Protein AF-A0A848ZB32-F1 (afdb_monomer_lite)

Structure (mmCIF, N/CA/C/O backbone):
data_AF-A0A848ZB32-F1
#
_entry.id   AF-A0A848ZB32-F1
#
loop_
_atom_site.group_PDB
_atom_site.id
_atom_site.type_symbol
_atom_site.label_atom_id
_atom_site.label_alt_id
_atom_site.label_comp_id
_atom_site.label_asym_id
_atom_site.label_entity_id
_atom_site.label_seq_id
_atom_site.pdbx_PDB_ins_code
_atom_site.Cartn_x
_atom_site.Cartn_y
_atom_site.Cartn_z
_atom_site.occupancy
_atom_site.B_iso_or_equiv
_atom_site.auth_seq_id
_atom_site.auth_comp_id
_atom_site.auth_asym_id
_atom_site.auth_atom_id
_atom_site.pdbx_PDB_model_num
ATOM 1 N N . MET A 1 1 ? 65.206 24.362 37.076 1.00 44.25 1 MET A N 1
ATOM 2 C CA . MET A 1 1 ? 64.004 23.631 37.533 1.00 44.25 1 MET A CA 1
ATOM 3 C C . MET A 1 1 ? 63.587 22.660 36.440 1.00 44.25 1 MET A C 1
ATOM 5 O O . MET A 1 1 ? 63.176 23.103 35.377 1.00 44.25 1 MET A O 1
ATOM 9 N N . ALA A 1 2 ? 63.815 21.363 36.647 1.00 41.22 2 ALA A N 1
ATOM 10 C CA . ALA A 1 2 ? 63.747 20.343 35.603 1.00 41.22 2 ALA A CA 1
ATOM 11 C C . ALA A 1 2 ? 62.460 19.497 35.667 1.00 41.22 2 ALA A C 1
ATOM 13 O O . ALA A 1 2 ? 62.059 19.048 36.735 1.00 41.22 2 ALA A O 1
ATOM 14 N N . ALA A 1 3 ? 61.897 19.275 34.474 1.00 47.19 3 ALA A N 1
ATOM 15 C CA . ALA A 1 3 ? 61.137 18.123 33.981 1.00 47.19 3 ALA A CA 1
ATOM 16 C C . ALA A 1 3 ? 59.968 17.545 34.809 1.00 47.19 3 ALA A C 1
ATOM 18 O O . ALA A 1 3 ? 60.163 16.845 35.799 1.00 47.19 3 ALA A O 1
ATOM 19 N N . LYS A 1 4 ? 58.750 17.616 34.247 1.00 47.81 4 LYS A N 1
ATOM 20 C CA . LYS A 1 4 ? 57.735 16.564 34.432 1.00 47.81 4 LYS A CA 1
ATOM 21 C C . LYS A 1 4 ? 57.212 16.070 33.082 1.00 47.81 4 LYS A C 1
ATOM 23 O O . LYS A 1 4 ? 56.594 16.797 32.315 1.00 47.81 4 LYS A O 1
ATOM 28 N N . ARG A 1 5 ? 57.550 14.805 32.822 1.00 45.88 5 ARG A N 1
ATOM 29 C CA . ARG A 1 5 ? 57.205 13.956 31.677 1.00 45.88 5 ARG A CA 1
ATOM 30 C C . ARG A 1 5 ? 55.714 13.594 31.668 1.00 45.88 5 ARG A C 1
ATOM 32 O O . ARG A 1 5 ? 55.158 13.221 32.698 1.00 45.88 5 ARG A O 1
ATOM 39 N N . ASN A 1 6 ? 55.130 13.612 30.471 1.00 44.41 6 ASN A N 1
ATOM 40 C CA . ASN A 1 6 ? 53.809 13.077 30.139 1.00 44.41 6 ASN A CA 1
ATOM 41 C C . ASN A 1 6 ? 53.758 11.547 30.307 1.00 44.41 6 ASN A C 1
ATOM 43 O O . ASN A 1 6 ? 54.608 10.828 29.779 1.00 44.41 6 ASN A O 1
ATOM 47 N N . LYS A 1 7 ? 52.740 11.050 31.021 1.00 45.84 7 LYS A N 1
ATOM 48 C CA . LYS A 1 7 ? 52.490 9.622 31.270 1.00 45.84 7 LYS A CA 1
ATOM 49 C C . LYS A 1 7 ? 51.485 9.082 30.249 1.00 45.84 7 LYS A C 1
ATOM 51 O O . LYS A 1 7 ? 50.332 9.501 30.216 1.00 45.84 7 LYS A O 1
ATOM 56 N N . ALA A 1 8 ? 51.949 8.141 29.430 1.00 43.03 8 ALA A N 1
ATOM 57 C CA . ALA A 1 8 ? 51.160 7.386 28.466 1.00 43.03 8 ALA A CA 1
ATOM 58 C C . ALA A 1 8 ? 50.031 6.585 29.142 1.00 43.03 8 ALA A C 1
ATOM 60 O O . ALA A 1 8 ? 50.255 5.889 30.136 1.00 43.03 8 ALA A O 1
ATOM 61 N N . ARG A 1 9 ? 48.826 6.651 28.564 1.00 40.16 9 ARG A N 1
ATOM 62 C CA . ARG A 1 9 ? 47.716 5.730 28.838 1.00 40.16 9 ARG A CA 1
ATOM 63 C C . ARG A 1 9 ? 47.996 4.406 28.123 1.00 40.16 9 ARG A C 1
ATOM 65 O O . ARG A 1 9 ? 48.036 4.375 26.898 1.00 40.16 9 ARG A O 1
ATOM 72 N N . ARG A 1 10 ? 48.190 3.328 28.885 1.00 41.56 10 ARG A N 1
ATOM 73 C CA . ARG A 1 10 ? 48.137 1.950 28.378 1.00 41.56 10 ARG A CA 1
ATOM 74 C C . ARG A 1 10 ? 46.699 1.445 28.470 1.00 41.56 10 ARG A C 1
ATOM 76 O O . ARG A 1 10 ? 46.056 1.586 29.505 1.00 41.56 10 ARG A O 1
ATOM 83 N N . THR A 1 11 ? 46.226 0.898 27.362 1.00 43.44 11 THR A N 1
ATOM 84 C CA . THR A 1 11 ? 44.995 0.130 27.186 1.00 43.44 11 THR A CA 1
ATOM 85 C C . THR A 1 11 ? 45.150 -1.246 27.834 1.00 43.44 11 THR A C 1
ATOM 87 O O . THR A 1 11 ? 46.050 -2.001 27.472 1.00 43.44 11 THR A O 1
ATOM 90 N N . THR A 1 12 ? 44.282 -1.581 28.786 1.00 43.28 12 THR A N 1
ATOM 91 C CA . THR A 1 12 ? 44.201 -2.924 29.380 1.00 43.28 12 THR A CA 1
ATOM 92 C C . THR A 1 12 ? 43.024 -3.652 28.732 1.00 43.28 12 THR A C 1
ATOM 94 O O . THR A 1 12 ? 41.894 -3.174 28.812 1.00 43.28 12 THR A O 1
ATOM 97 N N . GLY A 1 13 ? 43.301 -4.755 28.028 1.00 40.78 13 GLY A N 1
ATOM 98 C CA . GLY A 1 13 ? 42.285 -5.656 27.471 1.00 40.78 13 GLY A CA 1
ATOM 99 C C . GLY A 1 13 ? 41.527 -6.430 28.561 1.00 40.78 13 GLY A C 1
ATOM 100 O O . GLY A 1 13 ? 41.960 -6.425 29.717 1.00 40.78 13 GLY A O 1
ATOM 101 N N . PRO A 1 14 ? 40.386 -7.060 28.222 1.00 45.38 14 PRO A N 1
ATOM 102 C CA . PRO A 1 14 ? 39.545 -7.755 29.190 1.00 45.38 14 PRO A CA 1
ATOM 103 C C . PRO A 1 14 ? 40.242 -9.005 29.740 1.00 45.38 14 PRO A C 1
ATOM 105 O O . PRO A 1 14 ? 40.917 -9.730 29.015 1.00 45.38 14 PRO A O 1
ATOM 108 N N . ALA A 1 15 ? 40.074 -9.202 31.044 1.00 41.78 15 ALA A N 1
ATOM 109 C CA . ALA A 1 15 ? 40.721 -10.212 31.863 1.00 41.78 15 ALA A CA 1
ATOM 110 C C . ALA A 1 15 ? 40.394 -11.652 31.424 1.00 41.78 15 ALA A C 1
ATOM 112 O O . ALA A 1 15 ? 39.234 -12.065 31.438 1.00 41.78 15 ALA A O 1
ATOM 113 N N . ASP A 1 16 ? 41.441 -12.419 31.111 1.00 45.22 16 ASP A N 1
ATOM 114 C CA . ASP A 1 16 ? 41.415 -13.882 31.066 1.00 45.22 16 ASP A CA 1
ATOM 115 C C . ASP A 1 16 ? 40.998 -14.410 32.443 1.00 45.22 16 ASP A C 1
ATOM 117 O O . ASP A 1 16 ? 41.695 -14.226 33.444 1.00 45.22 16 ASP A O 1
ATOM 121 N N . THR A 1 17 ? 39.829 -15.040 32.508 1.00 49.69 17 THR A N 1
ATOM 122 C CA . THR A 1 17 ? 39.318 -15.624 33.749 1.00 49.69 17 THR A CA 1
ATOM 123 C C . THR A 1 17 ? 39.895 -17.030 33.882 1.00 49.69 17 THR A C 1
ATOM 125 O O . THR A 1 17 ? 39.472 -17.949 33.187 1.00 49.69 17 THR A O 1
ATOM 128 N N . LEU A 1 18 ? 40.899 -17.190 34.744 1.00 47.38 18 LEU A N 1
ATOM 129 C CA . LEU A 1 18 ? 41.465 -18.492 35.095 1.00 47.38 18 LEU A CA 1
ATOM 130 C C . LEU A 1 18 ? 40.556 -19.157 36.136 1.00 47.38 18 LEU A C 1
ATOM 132 O O . LEU A 1 18 ? 40.429 -18.660 37.255 1.00 47.38 18 LEU A O 1
ATOM 136 N N . VAL A 1 19 ? 39.918 -20.267 35.768 1.00 54.47 19 VAL A N 1
ATOM 137 C CA . VAL A 1 19 ? 39.150 -21.108 36.697 1.00 54.47 19 VAL A CA 1
ATOM 138 C C . VAL A 1 19 ? 40.094 -22.157 37.281 1.00 54.47 19 VAL A C 1
ATOM 140 O O . VAL A 1 19 ? 40.903 -22.740 36.563 1.00 54.47 19 VAL A O 1
ATOM 143 N N . ARG A 1 20 ? 40.038 -22.349 38.600 1.00 42.53 20 ARG A N 1
ATOM 144 C CA . ARG A 1 20 ? 40.897 -23.280 39.336 1.00 42.53 20 ARG A CA 1
ATOM 145 C C . ARG A 1 20 ? 40.050 -24.468 39.777 1.00 42.53 20 ARG A C 1
ATOM 147 O O . ARG A 1 20 ? 39.160 -24.285 40.604 1.00 42.53 20 ARG A O 1
ATOM 154 N N . ASP A 1 21 ? 40.327 -25.651 39.240 1.00 50.56 21 ASP A N 1
ATOM 155 C CA . ASP A 1 21 ? 39.647 -26.871 39.673 1.00 50.56 21 ASP A CA 1
ATOM 156 C C . ASP A 1 21 ? 40.102 -27.260 41.091 1.00 50.56 21 ASP A C 1
ATOM 158 O O . ASP A 1 21 ? 41.310 -27.285 41.367 1.00 50.56 21 ASP A O 1
ATOM 162 N N . PRO A 1 22 ? 39.167 -27.545 42.016 1.00 53.59 22 PRO A N 1
ATOM 163 C CA . PRO A 1 22 ? 39.488 -27.739 43.428 1.00 53.59 22 PRO A CA 1
ATOM 164 C C . PRO A 1 22 ? 40.166 -29.080 43.745 1.00 53.59 22 PRO A C 1
ATOM 166 O O . PRO A 1 22 ? 40.692 -29.225 44.844 1.00 53.59 22 PRO A O 1
ATOM 169 N N . GLU A 1 23 ? 40.200 -30.039 42.815 1.00 51.47 23 GLU A N 1
ATOM 170 C CA . GLU A 1 23 ? 40.688 -31.397 43.110 1.00 51.47 23 GLU A CA 1
ATOM 171 C C . GLU A 1 23 ? 42.081 -31.724 42.555 1.00 51.47 23 GLU A C 1
ATOM 173 O O . GLU A 1 23 ? 42.744 -32.615 43.076 1.00 51.47 23 GLU A O 1
ATOM 178 N N . SER A 1 24 ? 42.586 -30.998 41.554 1.00 58.97 24 SER A N 1
ATOM 179 C CA . SER A 1 24 ? 43.878 -31.321 40.919 1.00 58.97 24 SER A CA 1
ATOM 180 C C . SER A 1 24 ? 44.925 -30.210 41.006 1.00 58.97 24 SER A C 1
ATOM 182 O O . SER A 1 24 ? 46.089 -30.446 40.693 1.00 58.97 24 SER A O 1
ATOM 184 N N . GLY A 1 25 ? 44.563 -29.000 41.449 1.00 53.12 25 GLY A N 1
ATOM 185 C CA . GLY A 1 25 ? 45.507 -27.898 41.689 1.00 53.12 25 GLY A CA 1
ATOM 186 C C . GLY A 1 25 ? 46.244 -27.359 40.451 1.00 53.12 25 GLY A C 1
ATOM 187 O O . GLY A 1 25 ? 47.017 -26.406 40.578 1.00 53.12 25 GLY A O 1
ATOM 188 N N . ILE A 1 26 ? 45.995 -27.916 39.264 1.00 48.91 26 ILE A N 1
ATOM 189 C CA . ILE A 1 26 ? 46.596 -27.513 37.991 1.00 48.91 26 ILE A CA 1
ATOM 190 C C . ILE A 1 26 ? 45.712 -26.441 37.345 1.00 48.91 26 ILE A C 1
ATOM 192 O O . ILE A 1 26 ? 44.502 -26.601 37.214 1.00 48.91 26 ILE A O 1
ATOM 196 N N . VAL A 1 27 ? 46.324 -25.331 36.927 1.00 50.56 27 VAL A N 1
ATOM 197 C CA . VAL A 1 27 ? 45.648 -24.283 36.150 1.00 50.56 27 VAL A CA 1
ATOM 198 C C . VAL A 1 27 ? 45.584 -24.745 34.696 1.00 50.56 27 VAL A C 1
ATOM 200 O O . VAL A 1 27 ? 46.561 -24.616 33.957 1.00 50.56 27 VAL A O 1
ATOM 203 N N . VAL A 1 28 ? 44.452 -25.317 34.288 1.00 50.50 28 VAL A N 1
ATOM 204 C CA . VAL A 1 28 ? 44.222 -25.733 32.900 1.00 50.50 28 VAL A CA 1
ATOM 205 C C . VAL A 1 28 ? 43.727 -24.524 32.105 1.00 50.50 28 VAL A C 1
ATOM 207 O O . VAL A 1 28 ? 42.763 -23.859 32.484 1.00 50.50 28 VAL A O 1
ATOM 210 N N . ARG A 1 29 ? 44.411 -24.199 31.000 1.00 45.25 29 ARG A N 1
ATOM 211 C CA . ARG A 1 29 ? 43.895 -23.231 30.024 1.00 45.25 29 ARG A CA 1
ATOM 212 C C . ARG A 1 29 ? 42.662 -23.851 29.380 1.00 45.25 29 ARG A C 1
ATOM 214 O O . ARG A 1 29 ? 42.755 -24.963 28.881 1.00 45.25 29 ARG A O 1
ATOM 221 N N . ALA A 1 30 ? 41.534 -23.142 29.373 1.00 49.19 30 ALA A N 1
ATOM 222 C CA . ALA A 1 30 ? 40.393 -23.554 28.569 1.00 49.19 30 ALA A CA 1
ATOM 223 C C . ALA A 1 30 ? 40.863 -23.642 27.112 1.00 49.19 30 ALA A C 1
ATOM 225 O O . ALA A 1 30 ? 41.195 -22.615 26.514 1.00 49.19 30 ALA A O 1
ATOM 226 N N . ASP A 1 31 ? 40.955 -24.862 26.583 1.00 49.22 31 ASP A N 1
ATOM 227 C CA . ASP A 1 31 ? 41.299 -25.103 25.192 1.00 49.22 31 ASP A CA 1
ATOM 228 C C . ASP A 1 31 ? 40.277 -24.367 24.329 1.00 49.22 31 ASP A C 1
ATOM 230 O O . ASP A 1 31 ? 39.117 -24.763 24.181 1.00 49.22 31 ASP A O 1
ATOM 234 N N . GLY A 1 32 ? 40.706 -23.226 23.794 1.00 50.78 32 GLY A N 1
ATOM 235 C CA . GLY A 1 32 ? 40.015 -22.520 22.737 1.00 50.78 32 GLY A CA 1
ATOM 236 C C . GLY A 1 32 ? 40.084 -23.394 21.499 1.00 50.78 32 GLY A C 1
ATOM 237 O O . GLY A 1 32 ? 40.965 -23.197 20.668 1.00 50.78 32 GLY A O 1
ATOM 238 N N . GLY A 1 33 ? 39.187 -24.382 21.423 1.00 49.69 33 GLY A N 1
ATOM 239 C CA . GLY A 1 33 ? 39.063 -25.276 20.283 1.00 49.69 33 GLY A CA 1
ATOM 240 C C . GLY A 1 33 ? 39.076 -24.460 18.999 1.00 49.69 33 GLY A C 1
ATOM 241 O O . GLY A 1 33 ? 38.382 -23.445 18.903 1.00 49.69 33 GLY A O 1
ATOM 242 N N . ASP A 1 34 ? 39.915 -24.878 18.055 1.00 54.12 34 ASP A N 1
ATOM 243 C CA . ASP A 1 34 ? 40.069 -24.254 16.749 1.00 54.12 34 ASP A CA 1
ATOM 244 C C . ASP A 1 34 ? 38.690 -24.098 16.088 1.00 54.12 34 ASP A C 1
ATOM 246 O O . ASP A 1 34 ? 38.071 -25.059 15.632 1.00 54.12 34 ASP A O 1
ATOM 250 N N . ARG A 1 35 ? 38.164 -22.867 16.096 1.00 53.31 35 ARG A N 1
ATOM 251 C CA . ARG A 1 35 ? 36.847 -22.536 15.528 1.00 53.31 35 ARG A CA 1
ATOM 252 C C . ARG A 1 35 ? 36.898 -22.338 14.016 1.00 53.31 35 ARG A C 1
ATOM 254 O O . ARG A 1 35 ? 35.924 -21.830 13.454 1.00 53.31 35 ARG A O 1
ATOM 261 N N . GLY A 1 36 ? 38.000 -22.722 13.373 1.00 63.56 36 GLY A N 1
ATOM 262 C CA . GLY A 1 36 ? 38.204 -22.576 11.945 1.00 63.56 36 GLY A CA 1
ATOM 263 C C . GLY A 1 36 ? 38.034 -21.131 11.450 1.00 63.56 36 GLY A C 1
ATOM 264 O O . GLY A 1 36 ? 37.801 -20.186 12.215 1.00 63.56 36 GLY A O 1
ATOM 265 N N . PRO A 1 37 ? 38.144 -20.918 10.134 1.00 56.88 37 PRO A N 1
ATOM 266 C CA . PRO A 1 37 ? 37.926 -19.608 9.539 1.00 56.88 37 PRO A CA 1
ATOM 267 C C . PRO A 1 37 ? 36.475 -19.148 9.748 1.00 56.88 37 PRO A C 1
ATOM 269 O O . PRO A 1 37 ? 35.525 -19.911 9.558 1.00 56.88 37 PRO A O 1
ATOM 272 N N . LYS A 1 38 ? 36.283 -17.860 10.071 1.00 58.34 38 LYS A N 1
ATOM 273 C CA . LYS A 1 38 ? 34.964 -17.218 10.284 1.00 58.34 38 LYS A CA 1
ATOM 274 C C . LYS A 1 38 ? 34.000 -17.347 9.090 1.00 58.34 38 LYS A C 1
ATOM 276 O O . LYS A 1 38 ? 32.805 -17.107 9.236 1.00 58.34 38 LYS A O 1
ATOM 281 N N . GLU A 1 39 ? 34.505 -17.739 7.927 1.00 57.91 39 GLU A N 1
ATOM 282 C CA . GLU A 1 39 ? 33.758 -17.954 6.685 1.00 57.91 39 GLU A CA 1
ATOM 283 C C . GLU A 1 39 ? 32.919 -19.243 6.703 1.00 57.91 39 GLU A C 1
ATOM 285 O O . GLU A 1 39 ? 31.912 -19.325 6.002 1.00 57.91 39 GLU A O 1
ATOM 290 N N . ARG A 1 40 ? 33.231 -20.213 7.580 1.00 53.16 40 ARG A N 1
ATOM 291 C CA . ARG A 1 40 ? 32.468 -21.475 7.702 1.00 53.1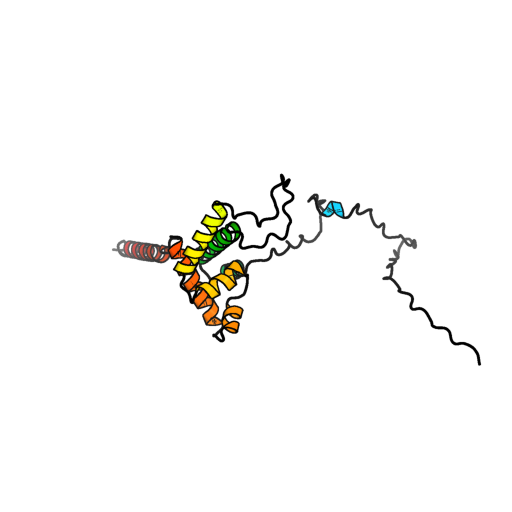6 40 ARG A CA 1
ATOM 292 C C . ARG A 1 40 ? 30.997 -21.248 8.085 1.00 53.16 40 ARG A C 1
ATOM 294 O O . ARG A 1 40 ? 30.113 -21.991 7.673 1.00 53.16 40 ARG A O 1
ATOM 301 N N . TRP A 1 41 ? 30.720 -20.158 8.798 1.00 49.62 41 TRP A N 1
ATOM 302 C CA . TRP A 1 41 ? 29.388 -19.758 9.268 1.00 49.62 41 TRP A CA 1
ATOM 303 C C . TRP A 1 41 ? 28.491 -19.178 8.163 1.00 49.62 41 TRP A C 1
ATOM 305 O O . TRP A 1 41 ? 27.313 -18.917 8.403 1.00 49.62 41 TRP A O 1
ATOM 315 N N . GLN A 1 42 ? 29.032 -18.957 6.960 1.00 54.97 42 GLN A N 1
ATOM 316 C CA . GLN A 1 42 ? 28.307 -18.350 5.839 1.00 54.97 42 GLN A CA 1
ATOM 317 C C . GLN A 1 42 ? 27.689 -19.389 4.888 1.00 54.97 42 GLN A C 1
ATOM 319 O O . GLN A 1 42 ? 26.788 -19.042 4.128 1.00 54.97 42 GLN A O 1
ATOM 324 N N . HIS A 1 43 ? 28.111 -20.659 4.960 1.00 47.12 43 HIS A N 1
ATOM 325 C CA . HIS A 1 43 ? 27.735 -21.702 3.992 1.00 47.12 43 HIS A CA 1
ATOM 326 C C . HIS A 1 43 ? 26.734 -22.753 4.503 1.00 47.12 43 HIS A C 1
ATOM 328 O O . HIS A 1 43 ? 26.486 -23.743 3.825 1.00 47.12 43 HIS A O 1
ATOM 334 N N . GLY A 1 44 ? 26.089 -22.524 5.652 1.00 51.41 44 GLY A N 1
ATOM 335 C CA . GLY A 1 44 ? 24.915 -23.308 6.064 1.00 51.41 44 GLY A CA 1
ATOM 336 C C . GLY A 1 44 ? 25.193 -24.729 6.563 1.00 51.41 44 GLY A C 1
ATOM 337 O O . GLY A 1 44 ? 24.248 -25.480 6.779 1.00 51.41 44 GLY A O 1
ATOM 338 N N . GLU A 1 45 ? 26.450 -25.094 6.802 1.00 44.88 45 GLU A N 1
ATOM 339 C CA . GLU A 1 45 ? 26.790 -26.369 7.430 1.00 44.88 45 GLU A CA 1
ATOM 340 C C . GLU A 1 45 ? 26.856 -26.177 8.953 1.00 44.88 45 GLU A C 1
ATOM 342 O O . GLU A 1 45 ? 27.890 -25.824 9.523 1.00 44.88 45 GLU A O 1
ATOM 347 N N . ALA A 1 46 ? 25.710 -26.315 9.622 1.00 48.97 46 ALA A N 1
ATOM 348 C CA . ALA A 1 46 ? 25.653 -26.280 11.078 1.00 48.97 46 ALA A CA 1
ATOM 349 C C . ALA A 1 46 ? 26.006 -27.670 11.640 1.00 48.97 46 ALA A C 1
ATOM 351 O O . ALA A 1 46 ? 25.323 -28.637 11.296 1.00 48.97 46 ALA A O 1
ATOM 352 N N . PRO A 1 47 ? 27.015 -27.804 12.523 1.00 44.97 47 PRO A N 1
ATOM 353 C CA . PRO A 1 47 ? 27.138 -29.006 13.331 1.00 44.97 47 PRO A CA 1
ATOM 354 C C . PRO A 1 47 ? 25.941 -29.078 14.284 1.00 44.97 47 PRO A C 1
ATOM 356 O O . PRO A 1 47 ? 25.599 -28.101 14.956 1.00 44.97 47 PRO A O 1
ATOM 359 N N . VAL A 1 48 ? 25.296 -30.241 14.323 1.00 47.25 48 VAL A N 1
ATOM 360 C CA . VAL A 1 48 ? 24.252 -30.561 15.297 1.00 47.25 48 VAL A CA 1
ATOM 361 C C . VAL A 1 48 ? 24.915 -30.609 16.672 1.00 47.25 48 VAL A C 1
ATOM 363 O O . VAL A 1 48 ? 25.609 -31.564 17.002 1.00 47.25 48 VAL A O 1
ATOM 366 N N . LEU A 1 49 ? 24.745 -29.545 17.454 1.00 49.59 49 LEU A N 1
ATOM 367 C CA . LEU A 1 49 ? 25.078 -29.539 18.873 1.00 49.59 49 LEU A CA 1
ATOM 368 C C . LEU A 1 49 ? 23.814 -29.926 19.641 1.00 49.59 49 LEU A C 1
ATOM 370 O O . LEU A 1 49 ? 22.872 -29.136 19.739 1.00 49.59 49 LEU A O 1
ATOM 374 N N . GLU A 1 50 ? 23.787 -31.150 20.165 1.00 45.47 50 GLU A N 1
ATOM 375 C CA . GLU A 1 50 ? 22.795 -31.561 21.156 1.00 45.47 50 GLU A CA 1
ATOM 376 C C . GLU A 1 50 ? 22.925 -30.659 22.397 1.00 45.47 50 GLU A C 1
ATOM 378 O O . GLU A 1 50 ? 23.993 -30.552 22.997 1.00 45.47 50 GLU A O 1
ATOM 383 N N . GLY A 1 51 ? 21.840 -29.964 22.759 1.00 51.25 51 GLY A N 1
ATOM 384 C CA . GLY A 1 51 ? 21.720 -29.227 24.026 1.00 51.25 51 GLY A CA 1
ATOM 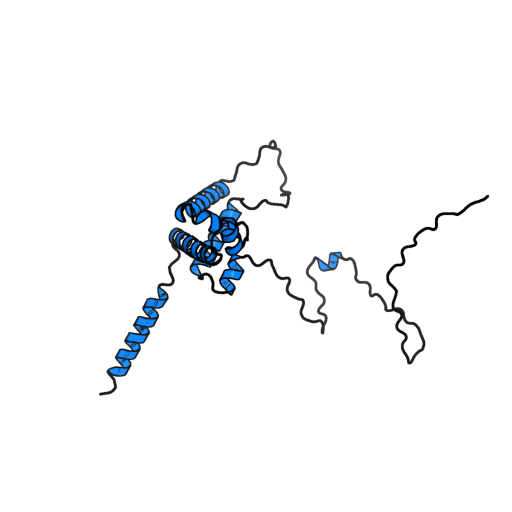385 C C . GLY A 1 51 ? 21.739 -27.693 23.958 1.00 51.25 51 GLY A C 1
ATOM 386 O O . GLY A 1 51 ? 21.556 -27.045 24.987 1.00 51.25 51 GLY A O 1
ATOM 387 N N . GLY A 1 52 ? 21.909 -27.077 22.785 1.00 42.59 52 GLY A N 1
ATOM 388 C CA . GLY A 1 52 ? 21.841 -25.616 22.635 1.00 42.59 52 GLY A CA 1
ATOM 389 C C . GLY A 1 52 ? 20.408 -25.107 22.460 1.00 42.59 52 GLY A C 1
ATOM 390 O O . GLY A 1 52 ? 19.687 -25.596 21.593 1.00 42.59 52 GLY A O 1
ATOM 391 N N . ALA A 1 53 ? 19.995 -24.110 23.253 1.00 54.88 53 ALA A N 1
ATOM 392 C CA . ALA A 1 53 ? 18.715 -23.415 23.096 1.00 54.88 53 ALA A CA 1
ATOM 393 C C . ALA A 1 53 ? 18.451 -23.068 21.621 1.00 54.88 53 ALA A C 1
ATOM 395 O O . ALA A 1 53 ? 19.344 -22.563 20.935 1.00 54.88 53 ALA A O 1
ATOM 396 N N . ALA A 1 54 ? 17.233 -23.365 21.148 1.00 54.31 54 ALA A N 1
ATOM 397 C CA . ALA A 1 54 ? 16.850 -23.220 19.748 1.00 54.31 54 ALA A CA 1
ATOM 398 C C . ALA A 1 54 ? 17.324 -21.864 19.195 1.00 54.31 54 ALA A C 1
ATOM 400 O O . ALA A 1 54 ? 17.065 -20.832 19.825 1.00 54.31 54 ALA A O 1
ATOM 401 N N . PRO A 1 55 ? 18.021 -21.837 18.043 1.00 54.31 55 PRO A N 1
ATOM 402 C CA . PRO A 1 55 ? 18.518 -20.595 17.482 1.00 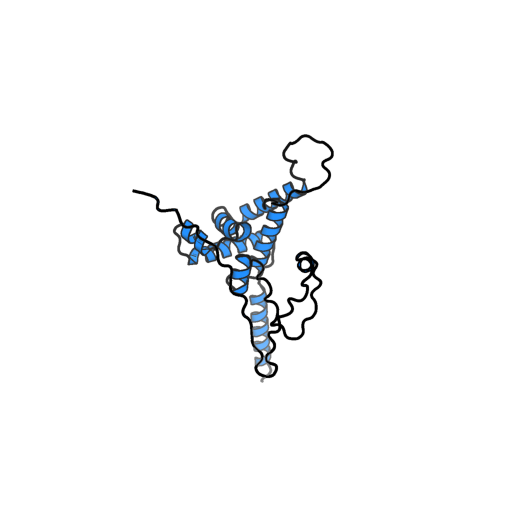54.31 55 PRO A CA 1
ATOM 403 C C . PRO A 1 55 ? 17.332 -19.652 17.297 1.00 54.31 55 PRO A C 1
ATOM 405 O O . PRO A 1 55 ? 16.372 -19.993 16.604 1.00 54.31 55 PRO A O 1
ATOM 408 N N . HIS A 1 56 ? 17.380 -18.480 17.939 1.00 53.47 56 HIS A N 1
ATOM 409 C CA . HIS A 1 56 ? 16.391 -17.431 17.724 1.00 53.47 56 HIS A CA 1
ATOM 410 C C . HIS A 1 56 ? 16.325 -17.168 16.219 1.00 53.47 56 HIS A C 1
ATOM 412 O O . HIS A 1 56 ? 17.240 -16.577 15.641 1.00 53.47 56 HIS A O 1
ATOM 418 N N . LEU A 1 57 ? 15.255 -17.649 15.577 1.00 51.66 57 LEU A N 1
ATOM 419 C CA . LEU A 1 57 ? 14.966 -17.369 14.181 1.00 51.66 57 LEU A CA 1
ATOM 420 C C . LEU A 1 57 ? 15.058 -15.859 14.008 1.00 51.66 57 LEU A C 1
ATOM 422 O O . LEU A 1 57 ? 14.298 -15.103 14.618 1.00 51.66 57 LEU A O 1
ATOM 426 N N . ARG A 1 58 ? 16.034 -15.420 13.210 1.00 45.78 58 ARG A N 1
ATOM 427 C CA . ARG A 1 58 ? 16.237 -14.009 12.900 1.00 45.78 58 ARG A CA 1
ATOM 428 C C . ARG A 1 58 ? 14.894 -13.445 12.451 1.00 45.78 58 ARG A C 1
ATOM 430 O O . ARG A 1 58 ? 14.342 -13.904 11.451 1.00 45.78 58 ARG A O 1
ATOM 437 N N . VAL A 1 59 ? 14.374 -12.469 13.194 1.00 51.59 59 VAL A N 1
ATOM 438 C CA . VAL A 1 59 ? 13.146 -11.753 12.842 1.00 51.59 59 VAL A CA 1
ATOM 439 C C . VAL A 1 59 ? 13.401 -11.088 11.491 1.00 51.59 59 VAL A C 1
ATOM 441 O O . VAL A 1 59 ? 14.032 -10.034 11.407 1.00 51.59 59 VAL A O 1
ATOM 444 N N . ARG A 1 60 ? 12.977 -11.747 10.403 1.00 54.41 60 ARG A N 1
ATOM 445 C CA . ARG A 1 60 ? 12.860 -11.123 9.081 1.00 54.41 60 ARG A CA 1
ATOM 446 C C . ARG A 1 60 ? 12.046 -9.856 9.293 1.00 54.41 60 ARG A C 1
ATOM 448 O O . ARG A 1 60 ? 11.025 -9.925 9.974 1.00 54.41 60 ARG A O 1
ATOM 455 N N . ALA A 1 61 ? 12.507 -8.728 8.757 1.00 60.69 61 ALA A N 1
ATOM 456 C CA . ALA A 1 61 ? 11.777 -7.469 8.818 1.00 60.69 61 ALA A CA 1
ATOM 457 C C . ALA A 1 61 ? 10.345 -7.713 8.316 1.00 60.69 61 ALA A C 1
ATOM 459 O O . ALA A 1 61 ? 10.117 -7.884 7.122 1.00 60.69 61 ALA A O 1
ATOM 460 N N . GLN A 1 62 ? 9.404 -7.858 9.250 1.00 77.81 62 GLN A N 1
ATOM 461 C CA . GLN A 1 62 ? 7.993 -7.997 8.930 1.00 77.81 62 GLN A CA 1
ATOM 462 C C . GLN A 1 62 ? 7.549 -6.647 8.392 1.00 77.81 62 GLN A C 1
ATOM 464 O O . GLN A 1 62 ? 7.725 -5.638 9.087 1.00 77.81 62 GLN A O 1
ATOM 469 N N . SER A 1 63 ? 6.993 -6.638 7.181 1.00 87.19 63 SER A N 1
ATOM 470 C CA . SER A 1 63 ? 6.425 -5.422 6.604 1.00 87.19 63 SER A CA 1
ATOM 471 C C . SER A 1 63 ? 5.320 -4.885 7.515 1.00 87.19 63 SER A C 1
ATOM 473 O O . SER A 1 63 ? 4.695 -5.634 8.280 1.00 87.19 63 SER A O 1
ATOM 475 N N . MET A 1 64 ? 5.036 -3.584 7.447 1.00 91.31 64 MET A N 1
ATOM 476 C CA . MET A 1 64 ? 3.933 -3.019 8.238 1.00 91.31 64 MET A CA 1
ATOM 477 C C . MET A 1 64 ? 2.586 -3.643 7.857 1.00 91.31 64 MET A C 1
ATOM 479 O O . MET A 1 64 ? 1.725 -3.837 8.718 1.00 91.31 64 MET A O 1
ATOM 483 N N . LEU A 1 65 ? 2.440 -4.048 6.593 1.00 91.94 65 LEU A N 1
ATOM 484 C CA . LEU A 1 65 ? 1.281 -4.784 6.101 1.00 91.94 65 LEU A CA 1
ATOM 485 C C . LEU A 1 65 ? 1.123 -6.147 6.803 1.00 91.94 65 LEU A C 1
ATOM 487 O O . LEU A 1 65 ? 0.021 -6.480 7.237 1.00 91.94 65 LEU A O 1
ATOM 491 N N . ASP A 1 66 ? 2.217 -6.899 6.989 1.00 91.81 66 ASP A N 1
ATOM 492 C CA . ASP A 1 66 ? 2.202 -8.184 7.709 1.00 91.81 66 ASP A CA 1
ATOM 493 C C . ASP A 1 66 ? 1.776 -8.003 9.170 1.00 91.81 66 ASP A C 1
ATOM 495 O O . ASP A 1 66 ? 0.994 -8.794 9.698 1.00 91.81 66 ASP A O 1
ATOM 499 N N . ARG A 1 67 ? 2.237 -6.930 9.825 1.00 92.75 67 ARG A N 1
ATOM 500 C CA . ARG A 1 67 ? 1.844 -6.621 11.209 1.00 92.75 67 ARG A CA 1
ATOM 501 C C . ARG A 1 67 ? 0.357 -6.299 11.316 1.00 92.75 67 ARG A C 1
ATOM 503 O O . ARG A 1 67 ? -0.302 -6.757 12.251 1.00 92.75 67 ARG A O 1
ATOM 510 N N . TYR A 1 68 ? -0.185 -5.526 10.374 1.00 94.38 68 TYR A N 1
ATOM 511 C CA . TYR A 1 68 ? -1.619 -5.230 10.343 1.00 94.38 68 TYR A CA 1
ATOM 512 C C . TYR A 1 68 ? -2.459 -6.477 10.073 1.00 94.38 68 TYR A C 1
ATOM 514 O O . TYR A 1 68 ? -3.523 -6.624 10.676 1.00 94.38 68 TYR A O 1
ATOM 522 N N . TRP A 1 69 ? -1.967 -7.391 9.236 1.00 93.31 69 TRP A N 1
ATOM 523 C CA . TRP A 1 69 ? -2.613 -8.674 8.978 1.00 93.31 69 TRP A CA 1
ATOM 524 C C . TRP A 1 69 ? -2.629 -9.574 10.221 1.00 93.31 69 TRP A C 1
ATOM 526 O O . TRP A 1 69 ? -3.690 -10.035 10.637 1.00 93.31 69 TRP A O 1
ATOM 536 N N . GLN A 1 70 ? -1.483 -9.747 10.886 1.00 92.75 70 GLN A N 1
ATOM 537 C CA . GLN A 1 70 ? -1.373 -10.558 12.107 1.00 92.75 70 GLN A CA 1
ATOM 538 C C . GLN A 1 70 ? -2.282 -10.048 13.234 1.00 92.75 70 GLN A C 1
ATOM 540 O O . GLN A 1 70 ? -2.893 -10.839 13.949 1.00 92.75 70 GLN A O 1
ATOM 545 N N . ARG A 1 71 ? -2.422 -8.723 13.363 1.00 92.31 71 ARG A N 1
ATOM 546 C CA . ARG A 1 71 ? -3.321 -8.079 14.337 1.00 92.31 71 ARG A CA 1
ATOM 547 C C . ARG A 1 71 ? -4.786 -8.023 13.891 1.00 92.31 71 ARG A C 1
ATOM 549 O O . ARG A 1 71 ? -5.607 -7.458 14.606 1.00 92.31 71 ARG A O 1
ATOM 556 N N . ARG A 1 72 ? -5.120 -8.577 12.718 1.00 91.88 72 ARG A N 1
ATOM 557 C CA . ARG A 1 72 ? -6.464 -8.548 12.112 1.00 91.88 72 ARG A CA 1
ATOM 558 C C . ARG A 1 72 ? -7.029 -7.134 11.940 1.00 91.88 72 ARG A C 1
ATOM 560 O O . ARG A 1 72 ? -8.237 -6.917 12.002 1.00 91.88 72 ARG A O 1
ATOM 567 N N . HIS A 1 73 ? -6.156 -6.154 11.717 1.00 93.50 73 HIS A N 1
ATOM 568 C CA . HIS A 1 73 ? -6.581 -4.801 11.372 1.00 93.50 73 HIS A CA 1
ATOM 569 C C . HIS A 1 73 ? -6.967 -4.672 9.900 1.00 93.50 73 HIS A C 1
ATOM 571 O O . HIS A 1 73 ? -7.686 -3.735 9.571 1.00 93.50 73 HIS A O 1
ATOM 577 N N . ILE A 1 74 ? -6.518 -5.576 9.038 1.00 93.94 74 ILE A N 1
ATOM 578 C CA . ILE A 1 74 ? -6.885 -5.637 7.621 1.00 93.94 74 ILE A CA 1
ATOM 579 C C . ILE A 1 74 ? -7.368 -7.044 7.286 1.00 93.94 74 ILE A C 1
ATOM 581 O O . ILE A 1 74 ? -7.033 -7.997 7.991 1.00 93.94 74 ILE A O 1
ATOM 585 N N . ASP A 1 75 ? -8.158 -7.157 6.227 1.00 93.50 75 ASP A N 1
ATOM 586 C CA . ASP A 1 75 ? -8.680 -8.430 5.743 1.00 93.50 75 ASP A CA 1
ATOM 587 C C . ASP A 1 75 ? -7.707 -9.149 4.783 1.00 93.50 75 ASP A C 1
ATOM 589 O O . ASP A 1 75 ? -6.768 -8.541 4.260 1.00 93.50 75 ASP A O 1
ATOM 593 N N . ALA A 1 76 ? -7.927 -10.446 4.526 1.00 91.69 76 ALA A N 1
ATOM 594 C CA . ALA A 1 76 ? -7.077 -11.257 3.650 1.00 91.69 76 ALA A CA 1
ATOM 595 C C . ALA A 1 76 ? -7.042 -10.655 2.245 1.00 91.69 76 ALA A C 1
ATOM 597 O O . ALA A 1 76 ? -5.984 -10.522 1.631 1.00 91.69 76 ALA A O 1
ATOM 598 N N . ARG A 1 77 ? -8.213 -10.225 1.766 1.00 93.06 77 ARG A N 1
ATOM 599 C CA . ARG A 1 77 ? -8.394 -9.555 0.480 1.00 93.06 77 ARG A CA 1
ATOM 600 C C . ARG A 1 77 ? -7.524 -8.302 0.369 1.00 93.06 77 ARG A C 1
ATOM 602 O O . ARG A 1 77 ? -6.754 -8.158 -0.579 1.00 93.06 77 ARG A O 1
ATOM 609 N N . GLN A 1 78 ? -7.593 -7.441 1.379 1.00 95.12 78 GLN A N 1
ATOM 610 C CA . GLN A 1 78 ? -6.813 -6.207 1.469 1.00 95.12 78 GLN A CA 1
ATOM 611 C C . GLN A 1 78 ? -5.305 -6.498 1.523 1.00 95.12 78 GLN A C 1
ATOM 613 O O . GLN A 1 78 ? -4.510 -5.856 0.833 1.00 95.12 78 GLN A O 1
ATOM 618 N N . PHE A 1 79 ? -4.906 -7.509 2.297 1.00 94.88 79 PHE A N 1
ATOM 619 C CA . PHE A 1 79 ? -3.517 -7.950 2.400 1.00 94.88 79 PHE A CA 1
ATOM 620 C C . PHE A 1 79 ? -2.966 -8.453 1.058 1.00 94.88 79 PHE A C 1
ATOM 622 O O . PHE A 1 79 ? -1.878 -8.051 0.634 1.00 94.88 79 PHE A O 1
ATOM 629 N N . HIS A 1 80 ? -3.720 -9.295 0.348 1.00 94.38 80 HIS A N 1
ATOM 630 C CA . HIS A 1 80 ? -3.329 -9.796 -0.968 1.00 94.38 80 HIS A CA 1
ATOM 631 C C . HIS A 1 80 ? -3.248 -8.678 -2.012 1.00 94.38 80 HIS A C 1
ATOM 633 O O . HIS A 1 80 ? -2.290 -8.655 -2.790 1.00 94.38 80 HIS A O 1
ATOM 639 N N . ALA A 1 81 ? -4.185 -7.725 -1.996 1.00 95.50 81 ALA A N 1
ATOM 640 C CA . ALA A 1 81 ? -4.157 -6.552 -2.867 1.00 95.50 81 ALA A CA 1
ATOM 641 C C . ALA A 1 81 ? -2.896 -5.700 -2.634 1.00 95.50 81 ALA A C 1
ATOM 643 O O . ALA A 1 81 ? -2.173 -5.393 -3.587 1.00 95.50 81 ALA A O 1
ATOM 644 N N . GLY A 1 82 ? -2.569 -5.407 -1.370 1.00 95.19 82 GLY A N 1
ATOM 645 C CA . GLY A 1 82 ? -1.351 -4.680 -0.998 1.00 95.19 82 GLY A CA 1
ATOM 646 C C . GLY A 1 82 ? -0.071 -5.409 -1.422 1.00 95.19 82 GLY A C 1
ATOM 647 O O . GLY A 1 82 ? 0.811 -4.815 -2.045 1.00 95.19 82 GLY A O 1
ATOM 648 N N . ARG A 1 83 ? 0.020 -6.728 -1.187 1.00 94.38 83 ARG A N 1
ATOM 649 C CA . ARG A 1 83 ? 1.175 -7.533 -1.632 1.00 94.38 83 ARG A CA 1
ATOM 650 C C . ARG A 1 83 ? 1.313 -7.591 -3.150 1.00 94.38 83 ARG A C 1
ATOM 652 O O . ARG A 1 83 ? 2.438 -7.612 -3.652 1.00 94.38 83 ARG A O 1
ATOM 659 N N . ARG A 1 84 ? 0.201 -7.644 -3.888 1.00 94.88 84 ARG A N 1
ATOM 660 C CA . ARG A 1 84 ? 0.214 -7.645 -5.358 1.00 94.88 84 ARG A CA 1
ATOM 661 C C . ARG A 1 84 ? 0.727 -6.313 -5.896 1.00 94.88 84 ARG A C 1
ATOM 663 O O . ARG A 1 84 ? 1.618 -6.328 -6.744 1.00 94.88 84 ARG A O 1
ATOM 670 N N . LEU A 1 85 ? 0.251 -5.195 -5.343 1.00 95.19 85 LEU A N 1
ATOM 671 C CA . LEU A 1 85 ? 0.763 -3.863 -5.668 1.00 95.19 85 LEU A CA 1
ATOM 672 C C . LEU A 1 85 ? 2.272 -3.766 -5.401 1.00 95.19 85 LEU A C 1
ATOM 674 O O . LEU A 1 85 ? 3.018 -3.331 -6.274 1.00 95.19 85 LEU A O 1
ATOM 678 N N . TYR A 1 86 ? 2.733 -4.226 -4.235 1.00 94.00 86 TYR A N 1
ATOM 679 C CA . TYR A 1 86 ? 4.157 -4.209 -3.890 1.00 94.00 86 TYR A CA 1
ATOM 680 C C . TYR A 1 86 ? 5.009 -5.013 -4.884 1.00 94.00 86 TYR A C 1
ATOM 682 O O . TYR A 1 86 ? 6.049 -4.542 -5.342 1.00 94.00 86 TYR A O 1
ATOM 690 N N . ARG A 1 87 ? 4.551 -6.207 -5.288 1.00 92.94 87 ARG A N 1
ATOM 691 C CA . ARG A 1 87 ? 5.238 -7.026 -6.304 1.00 92.94 87 ARG A CA 1
ATOM 692 C C . ARG A 1 87 ? 5.325 -6.317 -7.655 1.00 92.94 87 ARG A C 1
ATOM 694 O O . ARG A 1 87 ? 6.389 -6.336 -8.266 1.00 92.94 87 ARG A O 1
ATOM 701 N N . GLN A 1 88 ? 4.242 -5.683 -8.104 1.00 93.25 88 GLN A N 1
ATOM 702 C CA . GLN A 1 88 ? 4.231 -4.930 -9.363 1.00 93.25 88 GLN A CA 1
ATOM 703 C C . GLN A 1 88 ? 5.143 -3.703 -9.301 1.00 93.25 88 GLN A C 1
ATOM 705 O O . GLN A 1 88 ? 5.894 -3.446 -10.236 1.00 93.25 88 GLN A O 1
ATOM 710 N N . TRP A 1 89 ? 5.144 -2.981 -8.181 1.00 93.69 89 TRP A N 1
ATOM 711 C CA . TRP A 1 89 ? 6.045 -1.850 -7.964 1.00 93.69 89 TRP A CA 1
ATOM 712 C C . TRP A 1 89 ? 7.519 -2.273 -7.955 1.00 93.69 89 TRP A C 1
ATOM 714 O O . TRP A 1 89 ? 8.364 -1.611 -8.562 1.00 93.69 89 TRP A O 1
ATOM 724 N N . ARG A 1 90 ? 7.826 -3.425 -7.350 1.00 90.69 90 ARG A N 1
ATOM 725 C CA . ARG A 1 90 ? 9.167 -4.019 -7.381 1.00 90.69 90 ARG A CA 1
ATOM 726 C C . ARG A 1 90 ? 9.574 -4.439 -8.798 1.00 90.69 90 ARG A C 1
ATOM 728 O O . ARG A 1 90 ? 10.707 -4.182 -9.199 1.00 90.69 90 ARG A O 1
ATOM 735 N N . ALA A 1 91 ? 8.658 -5.026 -9.572 1.00 88.38 91 ALA A N 1
ATOM 736 C CA . ALA A 1 91 ? 8.882 -5.383 -10.977 1.00 88.38 91 ALA A CA 1
ATOM 737 C C . ALA A 1 91 ? 9.094 -4.148 -11.872 1.00 88.38 91 ALA A C 1
ATOM 739 O O . ALA A 1 91 ? 9.969 -4.156 -12.734 1.00 88.38 91 ALA A O 1
ATOM 740 N N . ALA A 1 92 ? 8.382 -3.053 -11.594 1.00 88.69 92 ALA A N 1
ATOM 741 C CA . ALA A 1 92 ? 8.552 -1.758 -12.254 1.00 88.69 92 ALA A CA 1
ATOM 742 C C . ALA A 1 92 ? 9.892 -1.062 -11.932 1.00 88.69 92 ALA A C 1
ATOM 744 O O . ALA A 1 92 ? 10.161 0.017 -12.457 1.00 88.69 92 ALA A O 1
ATOM 745 N N . GLY A 1 93 ? 10.727 -1.646 -11.062 1.00 83.50 93 GLY A N 1
ATOM 746 C CA . GLY A 1 93 ? 12.017 -1.080 -10.668 1.00 83.50 93 GLY A CA 1
ATOM 747 C C . GLY A 1 93 ? 11.918 0.042 -9.634 1.00 83.50 93 GLY A C 1
ATOM 748 O O . GLY A 1 93 ? 12.837 0.849 -9.529 1.00 83.50 93 GLY A O 1
ATOM 749 N N . GLY A 1 94 ? 10.821 0.116 -8.872 1.00 71.31 94 GLY A N 1
ATOM 750 C CA . GLY A 1 94 ? 10.646 1.137 -7.835 1.00 71.31 94 GLY A CA 1
ATOM 751 C C . GLY A 1 94 ? 11.620 1.005 -6.657 1.00 71.31 94 GLY A C 1
ATOM 752 O O . GLY A 1 94 ? 11.968 2.001 -6.024 1.00 71.31 94 GLY A O 1
ATOM 753 N N . GLU A 1 95 ? 12.113 -0.205 -6.388 1.00 75.44 95 GLU A N 1
ATOM 754 C CA . GLU A 1 95 ? 13.131 -0.452 -5.369 1.00 75.44 95 GLU A CA 1
ATOM 755 C C . GLU A 1 95 ? 14.530 -0.240 -5.964 1.00 75.44 95 GLU A C 1
ATOM 757 O O . GLU A 1 95 ? 14.915 -0.896 -6.938 1.00 75.44 95 GLU A O 1
ATOM 762 N N . ARG A 1 96 ? 15.316 0.673 -5.375 1.00 63.94 96 ARG A N 1
ATOM 763 C CA . ARG A 1 96 ? 16.714 0.882 -5.777 1.00 63.94 96 ARG A CA 1
ATOM 764 C C . ARG A 1 96 ? 17.495 -0.417 -5.573 1.00 63.94 96 ARG A C 1
ATOM 766 O O . ARG A 1 96 ? 17.681 -0.864 -4.444 1.00 63.94 96 ARG A O 1
ATOM 773 N N . ARG A 1 97 ? 17.999 -1.003 -6.663 1.00 60.94 97 ARG A N 1
ATOM 774 C CA . ARG A 1 97 ? 18.942 -2.128 -6.595 1.00 60.94 97 ARG A CA 1
ATOM 775 C C . ARG A 1 97 ? 20.260 -1.618 -6.013 1.00 60.94 97 ARG A C 1
ATOM 777 O O . ARG A 1 97 ? 21.011 -0.934 -6.697 1.00 60.94 97 ARG A O 1
ATOM 784 N N . LEU A 1 98 ? 20.514 -1.926 -4.742 1.00 60.44 98 LEU A N 1
ATOM 785 C CA . LEU A 1 98 ? 21.755 -1.551 -4.051 1.00 60.44 98 LEU A CA 1
ATOM 786 C C . LEU A 1 98 ? 22.961 -2.395 -4.489 1.00 60.44 98 LEU A C 1
ATOM 788 O O . LEU A 1 98 ? 24.098 -1.992 -4.278 1.00 60.44 98 LEU A O 1
ATOM 792 N N . ILE A 1 99 ? 22.722 -3.553 -5.105 1.00 64.25 99 ILE A N 1
ATOM 793 C CA . ILE A 1 99 ? 23.779 -4.438 -5.591 1.00 64.25 99 ILE A CA 1
ATOM 794 C C . ILE A 1 99 ? 24.002 -4.143 -7.073 1.00 64.25 99 ILE A C 1
ATOM 796 O O . ILE A 1 99 ? 23.064 -4.206 -7.875 1.00 64.25 99 ILE A O 1
ATOM 800 N N . ALA A 1 100 ? 25.245 -3.821 -7.431 1.00 54.88 100 ALA A N 1
ATOM 801 C CA . ALA A 1 100 ? 25.654 -3.690 -8.819 1.00 54.88 100 ALA A CA 1
ATOM 802 C C . ALA A 1 100 ? 25.425 -5.023 -9.548 1.00 54.88 100 ALA A C 1
ATOM 804 O O . ALA A 1 100 ? 25.838 -6.084 -9.084 1.00 54.88 100 ALA A O 1
ATOM 805 N N . SER A 1 101 ? 24.747 -4.982 -10.694 1.00 59.69 101 SER A N 1
ATOM 806 C CA . SER A 1 101 ? 24.684 -6.144 -11.579 1.00 59.69 101 SER A CA 1
ATOM 807 C C . SER A 1 101 ? 26.049 -6.318 -12.247 1.00 59.69 101 SER A C 1
ATOM 809 O O . SER A 1 101 ? 26.485 -5.437 -12.986 1.00 59.69 101 SER A O 1
ATOM 811 N N . TYR A 1 102 ? 26.708 -7.449 -11.988 1.00 55.62 102 TYR A N 1
ATOM 812 C CA . TYR A 1 102 ? 27.967 -7.857 -12.624 1.00 55.62 102 TYR A CA 1
ATOM 813 C C . TYR A 1 102 ? 27.726 -8.659 -13.915 1.00 55.62 102 TYR A C 1
ATOM 815 O O . TYR A 1 102 ? 28.434 -9.619 -14.202 1.00 55.62 102 TYR A O 1
ATOM 823 N N . ALA A 1 103 ? 26.698 -8.305 -14.691 1.00 59.19 103 ALA A N 1
ATOM 824 C CA . ALA A 1 103 ? 26.554 -8.857 -16.035 1.00 59.19 103 ALA A CA 1
ATOM 825 C C . ALA A 1 103 ? 27.661 -8.279 -16.944 1.00 59.19 103 ALA A C 1
ATOM 827 O O . ALA A 1 103 ? 27.947 -7.080 -16.828 1.00 59.19 103 ALA A O 1
ATOM 828 N N . PRO A 1 104 ? 28.283 -9.079 -17.837 1.00 53.94 104 PRO A N 1
ATOM 829 C CA . PRO A 1 104 ? 29.270 -8.580 -18.790 1.00 53.94 104 PRO A CA 1
ATOM 830 C C . PRO A 1 104 ? 28.655 -7.449 -19.616 1.00 53.94 104 PRO A C 1
ATOM 832 O O . PRO A 1 104 ? 27.712 -7.661 -20.378 1.00 53.94 104 PRO A O 1
ATOM 835 N N . ARG A 1 105 ? 29.156 -6.225 -19.437 1.00 56.44 105 ARG A N 1
ATOM 836 C CA . ARG A 1 105 ? 28.723 -5.075 -20.233 1.00 56.44 105 ARG A CA 1
ATOM 837 C C . ARG A 1 105 ? 29.437 -5.142 -21.577 1.00 56.44 105 ARG A C 1
ATOM 839 O O . ARG A 1 105 ? 30.574 -4.698 -21.693 1.00 56.44 105 ARG A O 1
ATOM 846 N N . VAL A 1 106 ? 28.786 -5.730 -22.578 1.00 56.97 106 VAL A N 1
ATOM 847 C CA . VAL A 1 106 ? 29.218 -5.601 -23.975 1.00 56.97 106 VAL A CA 1
ATOM 848 C C . VAL A 1 106 ? 28.991 -4.141 -24.370 1.00 56.97 106 VAL A C 1
ATOM 850 O O . VAL A 1 106 ? 27.913 -3.602 -24.137 1.00 56.97 106 VAL A O 1
ATOM 853 N N . GLY A 1 107 ? 30.049 -3.479 -24.841 1.00 54.97 107 GLY A N 1
ATOM 854 C CA . GLY A 1 107 ? 30.161 -2.025 -24.928 1.00 54.97 107 GLY A CA 1
ATOM 855 C C . GLY A 1 107 ? 28.984 -1.331 -25.612 1.00 54.97 107 GLY A C 1
ATOM 856 O O . GLY A 1 107 ? 28.892 -1.301 -26.833 1.00 54.97 107 GLY A O 1
ATOM 857 N N . GLN A 1 108 ? 28.139 -0.692 -24.811 1.00 48.12 108 GLN A N 1
ATOM 858 C CA . GLN A 1 108 ? 27.299 0.416 -25.234 1.00 48.12 108 GLN A CA 1
ATOM 859 C C . GLN A 1 108 ? 27.406 1.509 -24.173 1.00 48.12 108 GLN A C 1
ATOM 861 O O . GLN A 1 108 ? 27.459 1.247 -22.970 1.00 48.12 108 GLN A O 1
ATOM 866 N N . SER A 1 109 ? 27.557 2.729 -24.672 1.00 4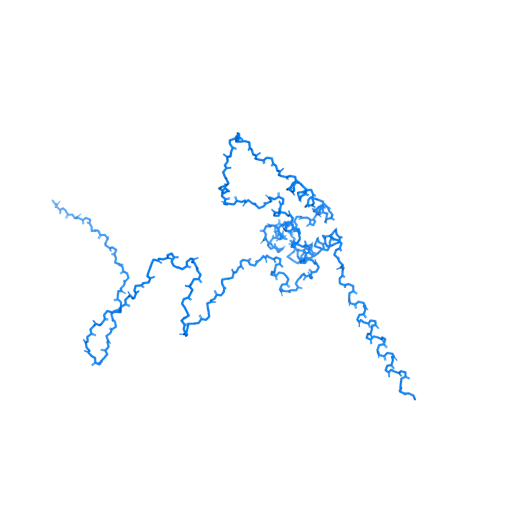6.97 109 SER A N 1
ATOM 867 C CA . SER A 1 109 ? 27.746 3.991 -23.967 1.00 46.97 109 SER A CA 1
ATOM 868 C C . SER A 1 109 ? 26.843 4.139 -22.737 1.00 46.97 109 SER A C 1
ATOM 870 O O . SER A 1 109 ? 25.705 3.683 -22.733 1.00 46.97 109 SER A O 1
ATOM 872 N N . SER A 1 110 ? 27.364 4.811 -21.703 1.00 50.94 110 SER A N 1
ATOM 873 C CA . SER A 1 110 ? 26.770 5.075 -20.378 1.00 50.94 110 SER A CA 1
ATOM 874 C C . SER A 1 110 ? 25.464 5.898 -20.372 1.00 50.94 110 SER A C 1
ATOM 876 O O . SER A 1 110 ? 25.321 6.825 -19.575 1.00 50.94 110 SER A O 1
ATOM 878 N N . ALA A 1 111 ? 24.500 5.585 -21.232 1.00 58.09 111 ALA A N 1
ATOM 879 C CA . ALA A 1 111 ? 23.127 6.034 -21.071 1.00 58.09 111 ALA A CA 1
ATOM 880 C C . ALA A 1 111 ? 22.461 5.225 -19.939 1.00 58.09 111 ALA A C 1
ATOM 882 O O . ALA A 1 111 ? 22.789 4.047 -19.749 1.00 58.09 111 ALA A O 1
ATOM 883 N N . PRO A 1 112 ? 21.548 5.824 -19.150 1.00 58.84 112 PRO A N 1
ATOM 884 C CA . PRO A 1 112 ? 20.682 5.036 -18.282 1.00 58.84 112 PRO A CA 1
ATOM 885 C C . PRO A 1 112 ? 19.977 4.007 -19.166 1.00 58.84 112 PRO A C 1
ATOM 887 O O . PRO A 1 112 ? 19.312 4.391 -20.120 1.00 58.84 112 PRO A O 1
ATOM 890 N N . ALA A 1 113 ? 20.195 2.718 -18.892 1.00 66.00 113 ALA A N 1
ATOM 891 C CA . ALA A 1 113 ? 19.601 1.643 -19.676 1.00 66.00 113 ALA A CA 1
ATOM 892 C C . ALA A 1 113 ? 18.094 1.891 -19.813 1.00 66.00 113 ALA A C 1
ATOM 894 O O . ALA A 1 113 ? 17.420 2.095 -18.794 1.00 66.00 113 ALA A O 1
ATOM 895 N N . ASP A 1 114 ? 17.600 1.908 -21.052 1.00 68.75 114 ASP A N 1
ATOM 896 C CA . ASP A 1 114 ? 16.178 2.084 -21.312 1.00 68.75 114 ASP A CA 1
ATOM 897 C C . ASP A 1 114 ? 15.389 1.032 -20.519 1.00 68.75 114 ASP A C 1
ATOM 899 O O . ASP A 1 114 ? 15.816 -0.128 -20.419 1.00 68.75 114 ASP A O 1
ATOM 903 N N . PRO A 1 115 ? 14.273 1.425 -19.877 1.00 72.25 115 PRO A N 1
ATOM 904 C CA . PRO A 1 115 ? 13.467 0.487 -19.119 1.00 72.25 115 PRO A CA 1
ATOM 905 C C . PRO A 1 115 ? 13.017 -0.638 -20.049 1.00 72.25 115 PRO A C 1
ATOM 907 O O . PRO A 1 115 ? 12.484 -0.383 -21.124 1.00 72.25 115 PRO A O 1
ATOM 910 N N . SER A 1 116 ? 13.204 -1.884 -19.617 1.00 83.31 116 SER A N 1
ATOM 911 C CA . SER A 1 116 ? 12.697 -3.039 -20.361 1.00 83.31 116 SER A CA 1
ATOM 912 C C . SER A 1 116 ? 11.178 -2.921 -20.538 1.00 83.31 116 SER A C 1
ATOM 914 O O . SER A 1 116 ? 10.493 -2.451 -19.625 1.00 83.31 116 SER A O 1
ATOM 916 N N . ASP A 1 117 ? 10.637 -3.402 -21.659 1.00 85.31 117 ASP A N 1
ATOM 917 C CA . ASP A 1 117 ? 9.193 -3.382 -21.947 1.00 85.31 117 ASP A CA 1
ATOM 918 C C . ASP A 1 117 ? 8.347 -3.917 -20.778 1.00 85.31 117 ASP A C 1
ATOM 920 O O . ASP A 1 117 ? 7.347 -3.310 -20.392 1.00 85.31 117 ASP A O 1
ATOM 924 N N . GLY A 1 118 ? 8.801 -4.985 -20.108 1.00 86.75 118 GLY A N 1
ATOM 925 C CA . GLY A 1 118 ? 8.117 -5.531 -18.928 1.00 86.75 118 GLY A CA 1
ATOM 926 C C . GLY A 1 118 ? 8.135 -4.599 -17.704 1.00 86.75 118 GLY A C 1
ATOM 927 O O . GLY A 1 118 ? 7.192 -4.587 -16.904 1.00 86.75 118 GLY A O 1
ATOM 928 N N . GLN A 1 119 ? 9.177 -3.774 -17.549 1.00 88.75 119 GLN A N 1
ATOM 929 C CA . GLN A 1 119 ? 9.229 -2.733 -16.515 1.00 88.75 119 GLN A CA 1
ATOM 930 C C . GLN A 1 119 ? 8.293 -1.575 -16.858 1.00 88.75 119 GLN A C 1
ATOM 932 O O . GLN A 1 119 ? 7.612 -1.063 -15.965 1.00 88.75 119 GLN A O 1
ATOM 937 N N . ALA A 1 120 ? 8.234 -1.181 -18.134 1.00 88.31 120 ALA A N 1
ATOM 938 C CA . ALA A 1 120 ? 7.317 -0.154 -18.612 1.00 88.31 120 ALA A CA 1
ATOM 939 C C . ALA A 1 120 ? 5.856 -0.574 -18.385 1.00 88.31 120 ALA A C 1
ATOM 941 O O . ALA A 1 120 ? 5.086 0.181 -17.786 1.00 88.31 120 ALA A O 1
ATOM 942 N N . GLU A 1 121 ? 5.496 -1.808 -18.744 1.00 91.62 121 GLU A N 1
ATOM 943 C CA . GLU A 1 121 ? 4.158 -2.358 -18.511 1.00 91.62 121 GLU A CA 1
ATOM 944 C C . GLU A 1 121 ? 3.820 -2.423 -17.016 1.00 91.62 121 GLU A C 1
ATOM 946 O O . GLU A 1 121 ? 2.767 -1.942 -16.587 1.00 91.62 121 GLU A O 1
ATOM 951 N N . SER A 1 122 ? 4.746 -2.918 -16.188 1.00 91.31 122 SER A N 1
ATOM 952 C CA . SER A 1 122 ? 4.567 -2.954 -14.730 1.00 91.31 122 SER A CA 1
ATOM 953 C C . SER A 1 122 ? 4.361 -1.554 -14.147 1.00 91.31 122 SER A C 1
ATOM 955 O O . SER A 1 122 ? 3.531 -1.356 -13.258 1.00 91.31 122 SER A O 1
ATOM 957 N N . ARG A 1 123 ? 5.075 -0.549 -14.664 1.00 91.94 123 ARG A N 1
ATOM 958 C CA . ARG A 1 123 ? 4.940 0.846 -14.231 1.00 91.94 123 ARG A CA 1
ATOM 959 C C . ARG A 1 123 ? 3.589 1.436 -14.629 1.00 91.94 123 ARG A C 1
ATOM 961 O O . ARG A 1 123 ? 2.976 2.150 -13.827 1.00 91.94 123 ARG A O 1
ATOM 968 N N . ILE A 1 124 ? 3.097 1.110 -15.824 1.00 94.62 124 ILE A N 1
ATOM 969 C CA . ILE A 1 124 ? 1.748 1.474 -16.272 1.00 94.62 124 ILE A CA 1
ATOM 970 C C . ILE A 1 124 ? 0.702 0.810 -15.367 1.00 94.62 124 ILE A C 1
ATOM 972 O O . ILE A 1 124 ? -0.210 1.495 -14.904 1.00 94.62 124 ILE A O 1
ATOM 976 N N . ALA A 1 125 ? 0.856 -0.479 -15.052 1.00 94.06 125 ALA A N 1
ATOM 977 C CA . ALA A 1 125 ? -0.055 -1.223 -14.184 1.00 94.06 125 ALA A CA 1
ATOM 978 C C . ALA A 1 125 ? -0.133 -0.622 -12.771 1.00 94.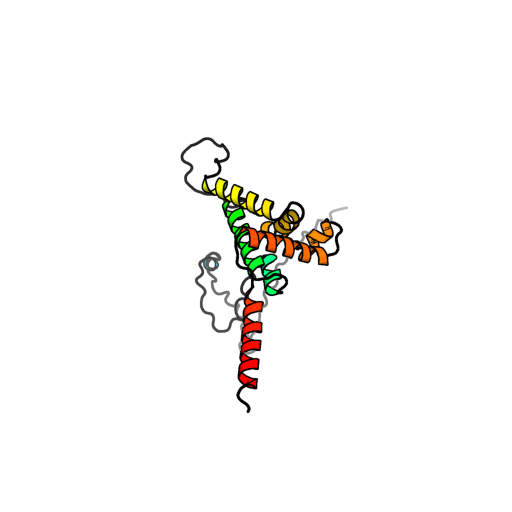06 125 ALA A C 1
ATOM 980 O O . ALA A 1 125 ? -1.226 -0.333 -12.288 1.00 94.06 125 ALA A O 1
ATOM 981 N N . VAL A 1 126 ? 1.011 -0.322 -12.146 1.00 94.88 126 VAL A N 1
ATOM 982 C CA . VAL A 1 126 ? 1.061 0.352 -10.835 1.00 94.88 126 VAL A CA 1
ATOM 983 C C . VAL A 1 126 ? 0.387 1.719 -10.897 1.00 94.88 126 VAL A C 1
ATOM 985 O O . VAL A 1 126 ? -0.407 2.064 -10.026 1.00 94.88 126 VAL A O 1
ATOM 988 N N . THR A 1 127 ? 0.659 2.498 -11.945 1.00 95.12 127 THR A N 1
ATOM 989 C CA . THR A 1 127 ? 0.043 3.821 -12.114 1.00 95.12 127 THR A CA 1
ATOM 990 C C . THR A 1 127 ? -1.476 3.717 -12.259 1.00 95.12 127 THR A C 1
ATOM 992 O O . THR A 1 127 ? -2.200 4.523 -11.676 1.00 95.12 127 THR A O 1
ATOM 995 N N . ARG A 1 128 ? -1.978 2.718 -12.997 1.00 96.50 128 ARG A N 1
ATOM 996 C CA . ARG A 1 128 ? -3.417 2.443 -13.135 1.00 96.50 128 ARG A CA 1
ATOM 997 C C . ARG A 1 128 ? -4.040 2.026 -11.804 1.00 96.50 128 ARG A C 1
ATOM 999 O O . ARG A 1 128 ? -5.058 2.601 -11.426 1.00 96.50 128 ARG A O 1
ATOM 1006 N N . ALA A 1 129 ? -3.394 1.127 -11.064 1.00 95.81 129 ALA A N 1
ATOM 1007 C CA . ALA A 1 129 ? -3.856 0.695 -9.749 1.00 95.81 129 ALA A CA 1
ATOM 1008 C C . ALA A 1 129 ? -3.942 1.871 -8.764 1.00 95.81 129 ALA A C 1
ATOM 1010 O O . ALA A 1 129 ? -4.971 2.081 -8.130 1.00 95.81 129 ALA A O 1
ATOM 1011 N N . LEU A 1 130 ? -2.905 2.710 -8.694 1.00 95.50 130 LEU A N 1
ATOM 1012 C CA . LEU A 1 130 ? -2.895 3.889 -7.823 1.00 95.50 130 LEU A CA 1
ATOM 1013 C C . LEU A 1 130 ? -3.899 4.974 -8.250 1.00 95.50 130 LEU A C 1
ATOM 1015 O O . LEU A 1 130 ? -4.371 5.734 -7.403 1.00 95.50 130 LEU A O 1
ATOM 1019 N N . ARG A 1 131 ? -4.242 5.061 -9.543 1.00 96.19 131 ARG A N 1
ATOM 1020 C CA . ARG A 1 131 ? -5.328 5.930 -10.023 1.00 96.19 131 ARG A CA 1
ATOM 1021 C C . ARG A 1 131 ? -6.699 5.419 -9.584 1.00 96.19 131 ARG A C 1
ATOM 1023 O O . ARG A 1 131 ? -7.506 6.237 -9.155 1.00 96.19 131 ARG A O 1
ATOM 1030 N N . ALA A 1 132 ? -6.937 4.106 -9.638 1.00 94.88 132 ALA A N 1
ATOM 1031 C CA . ALA A 1 132 ? -8.206 3.497 -9.227 1.00 94.88 132 ALA A CA 1
ATOM 1032 C C . ALA A 1 132 ? -8.523 3.722 -7.735 1.00 94.88 132 ALA A C 1
ATOM 1034 O O . ALA A 1 132 ? -9.673 3.926 -7.371 1.00 94.88 132 ALA A O 1
ATOM 1035 N N . VAL A 1 133 ? -7.495 3.774 -6.884 1.00 95.62 133 VAL A N 1
ATOM 1036 C CA . VAL A 1 133 ? -7.620 4.053 -5.438 1.00 95.62 133 VAL A CA 1
ATOM 1037 C C . VAL A 1 133 ? -8.097 5.475 -5.128 1.00 95.62 133 VAL A C 1
ATOM 1039 O O . VAL A 1 133 ? -8.651 5.738 -4.063 1.00 95.62 133 VAL A O 1
ATOM 1042 N N . GLY A 1 134 ? -7.857 6.418 -6.036 1.00 94.50 134 GLY A N 1
ATOM 1043 C CA . GLY A 1 134 ? -8.155 7.828 -5.826 1.00 94.50 134 GLY A CA 1
ATOM 1044 C C . GLY A 1 134 ? -7.029 8.601 -5.130 1.00 94.50 134 GLY A C 1
ATOM 1045 O O . GLY A 1 134 ? -6.234 8.090 -4.337 1.00 94.50 134 GLY A O 1
ATOM 1046 N N . ARG A 1 135 ? -6.956 9.900 -5.441 1.00 92.19 135 ARG A N 1
ATOM 1047 C CA . ARG A 1 135 ? -5.823 10.777 -5.097 1.00 92.19 135 ARG A CA 1
ATOM 1048 C C . ARG A 1 135 ? -5.566 10.905 -3.592 1.00 92.19 135 ARG A C 1
ATOM 1050 O O . ARG A 1 135 ? -4.414 11.006 -3.183 1.00 92.19 135 ARG A O 1
ATOM 1057 N N . GLN A 1 136 ? -6.619 10.915 -2.776 1.00 91.31 136 GLN A N 1
ATOM 1058 C CA . GLN A 1 136 ? -6.502 11.119 -1.328 1.00 91.31 136 GLN A CA 1
ATOM 1059 C C . GLN A 1 136 ? -6.034 9.859 -0.583 1.00 91.31 136 GLN A C 1
ATOM 1061 O O . GLN A 1 136 ? -5.294 9.967 0.393 1.00 91.31 136 GLN A O 1
ATOM 1066 N N . LEU A 1 137 ? -6.438 8.674 -1.053 1.00 94.75 137 LEU A N 1
ATOM 1067 C CA . LEU A 1 137 ? -6.117 7.385 -0.431 1.00 94.75 137 LEU A CA 1
ATOM 1068 C C . LEU A 1 137 ? -4.786 6.813 -0.940 1.00 94.75 137 LEU A C 1
ATOM 1070 O O . LEU A 1 137 ? -4.100 6.087 -0.224 1.00 94.75 137 LEU A O 1
ATOM 1074 N N . ASN A 1 138 ? -4.362 7.209 -2.142 1.00 95.69 138 ASN A N 1
ATOM 1075 C CA . ASN A 1 138 ? -3.082 6.807 -2.721 1.00 95.69 138 ASN A CA 1
ATOM 1076 C C . ASN A 1 138 ? -1.897 7.110 -1.778 1.00 95.69 138 ASN A C 1
ATOM 1078 O O . ASN A 1 138 ? -1.052 6.251 -1.541 1.00 95.69 138 ASN A O 1
ATOM 1082 N N . ALA A 1 139 ? -1.877 8.291 -1.149 1.00 94.56 139 ALA A N 1
ATOM 1083 C CA . ALA A 1 139 ? -0.776 8.692 -0.273 1.00 94.56 139 ALA A CA 1
ATOM 1084 C C . ALA A 1 139 ? -0.577 7.757 0.936 1.00 94.56 139 ALA A C 1
ATOM 1086 O O . ALA A 1 139 ? 0.565 7.469 1.290 1.00 94.56 139 ALA A O 1
ATOM 1087 N N . VAL A 1 140 ? -1.662 7.281 1.563 1.00 96.19 140 VAL A N 1
ATOM 1088 C CA . VAL A 1 140 ? -1.559 6.351 2.703 1.00 96.19 140 VAL A CA 1
ATOM 1089 C C . VAL A 1 140 ? -1.156 4.954 2.239 1.00 96.19 140 VAL A C 1
ATOM 1091 O O . VAL A 1 140 ? -0.302 4.322 2.857 1.00 96.19 140 VAL A O 1
ATOM 1094 N N . VAL A 1 141 ? -1.702 4.495 1.109 1.00 95.88 141 VAL A N 1
ATOM 1095 C CA . VAL A 1 141 ? -1.372 3.189 0.525 1.00 95.88 141 VAL A CA 1
ATOM 1096 C C . VAL A 1 141 ? 0.106 3.119 0.151 1.00 95.88 141 VAL A C 1
ATOM 1098 O O . VAL A 1 141 ? 0.769 2.149 0.506 1.00 95.88 141 VAL A O 1
ATOM 1101 N N . VAL A 1 142 ? 0.644 4.148 -0.509 1.00 95.00 142 VAL A N 1
ATOM 1102 C CA . VAL A 1 142 ? 2.068 4.222 -0.872 1.00 95.00 142 VAL A CA 1
ATOM 1103 C C . VAL A 1 142 ? 2.951 4.228 0.372 1.00 95.00 142 VAL A C 1
ATOM 1105 O O . VAL A 1 142 ? 3.900 3.450 0.446 1.00 95.00 142 VAL A O 1
ATOM 1108 N N . HIS A 1 143 ? 2.617 5.050 1.369 1.00 95.00 143 HIS A N 1
ATOM 1109 C CA . HIS A 1 143 ? 3.406 5.150 2.595 1.00 95.00 143 HIS A CA 1
ATOM 1110 C C . HIS A 1 143 ? 3.498 3.813 3.343 1.00 95.00 143 HIS A C 1
ATOM 1112 O O . HIS A 1 143 ? 4.580 3.419 3.773 1.00 95.00 143 HIS A O 1
ATOM 1118 N N . VAL A 1 144 ? 2.382 3.089 3.460 1.00 94.69 144 VAL A N 1
ATOM 1119 C CA . VAL A 1 144 ? 2.349 1.819 4.198 1.00 94.69 144 VAL A CA 1
ATOM 1120 C C . VAL A 1 144 ? 2.869 0.652 3.359 1.00 94.69 144 VAL A C 1
ATOM 1122 O O . VAL A 1 144 ? 3.650 -0.150 3.856 1.00 94.69 144 VAL A O 1
ATOM 1125 N N . CYS A 1 145 ? 2.446 0.533 2.097 1.00 93.12 145 CYS A N 1
ATOM 1126 C CA . CYS A 1 145 ? 2.752 -0.644 1.277 1.00 93.12 145 CYS A CA 1
ATOM 1127 C C . CYS A 1 145 ? 4.125 -0.578 0.607 1.00 93.12 145 CYS A C 1
ATOM 1129 O O . CYS A 1 145 ? 4.703 -1.627 0.348 1.00 93.12 145 CYS A O 1
ATOM 1131 N N . LEU A 1 146 ? 4.614 0.617 0.255 1.00 90.94 146 LEU A N 1
ATOM 1132 C CA . LEU A 1 146 ? 5.854 0.779 -0.518 1.00 90.94 146 LEU A CA 1
ATOM 1133 C C . LEU A 1 146 ? 7.007 1.329 0.326 1.00 90.94 146 LEU A C 1
ATOM 1135 O O . LEU A 1 146 ? 8.161 1.038 0.032 1.00 90.94 146 LEU A O 1
ATOM 1139 N N . THR A 1 147 ? 6.712 2.133 1.351 1.00 90.25 147 THR A N 1
ATOM 1140 C CA . THR A 1 147 ? 7.725 2.744 2.234 1.00 90.25 147 THR A CA 1
ATOM 1141 C C . THR A 1 147 ? 7.835 2.045 3.594 1.00 90.25 147 THR A C 1
ATOM 1143 O O . THR A 1 147 ? 8.685 2.420 4.394 1.00 90.25 147 THR A O 1
ATOM 1146 N N . ASP A 1 148 ? 7.002 1.033 3.867 1.00 90.19 148 ASP A N 1
ATOM 1147 C CA . ASP A 1 148 ? 6.943 0.324 5.157 1.00 90.19 148 ASP A CA 1
ATOM 1148 C C . ASP A 1 148 ? 6.724 1.254 6.374 1.00 90.19 148 ASP A C 1
ATOM 1150 O O . ASP A 1 148 ? 7.103 0.937 7.503 1.00 90.19 148 ASP A O 1
ATOM 1154 N N . GLY A 1 149 ? 6.084 2.409 6.168 1.00 91.81 149 GLY A N 1
ATOM 1155 C CA . GLY A 1 149 ? 5.702 3.327 7.240 1.00 91.81 149 GLY A CA 1
ATOM 1156 C C . GLY A 1 149 ? 4.423 2.892 7.959 1.00 91.81 149 GLY A C 1
ATOM 1157 O O . GLY A 1 149 ? 3.631 2.099 7.440 1.00 91.81 149 GLY A O 1
ATOM 1158 N N . SER A 1 150 ? 4.183 3.409 9.167 1.00 94.81 150 SER A N 1
ATOM 1159 C CA . SER A 1 150 ? 2.938 3.116 9.882 1.00 94.81 150 SER A CA 1
ATOM 1160 C C . SER A 1 150 ? 1.796 4.037 9.445 1.00 94.81 150 SER A C 1
ATOM 1162 O O . SER A 1 150 ? 1.977 5.225 9.177 1.00 94.81 150 SER A O 1
ATOM 1164 N N . ALA A 1 151 ? 0.573 3.502 9.407 1.00 94.06 151 ALA A N 1
ATOM 1165 C CA . ALA A 1 151 ? -0.621 4.288 9.097 1.00 94.06 151 ALA A CA 1
ATOM 1166 C C . ALA A 1 151 ? -0.872 5.394 10.141 1.00 94.06 151 ALA A C 1
ATOM 1168 O O . ALA A 1 151 ? -1.438 6.437 9.818 1.00 94.06 151 ALA A O 1
ATOM 1169 N N . ALA A 1 152 ? -0.432 5.172 11.384 1.00 93.88 152 ALA A N 1
ATOM 1170 C CA . ALA A 1 152 ? -0.519 6.159 12.452 1.00 93.88 152 ALA A CA 1
ATOM 1171 C C . ALA A 1 152 ? 0.454 7.326 12.226 1.00 93.88 152 ALA A C 1
ATOM 1173 O O . ALA A 1 152 ? 0.066 8.475 12.432 1.00 93.88 152 ALA A O 1
ATOM 1174 N N . ASP A 1 153 ? 1.673 7.048 11.756 1.00 94.44 153 ASP A N 1
ATOM 1175 C CA . ASP A 1 153 ? 2.665 8.083 11.440 1.00 94.44 153 ASP A CA 1
ATOM 1176 C C . ASP A 1 153 ? 2.228 8.908 10.230 1.00 94.44 153 ASP A C 1
ATOM 1178 O O . ASP A 1 153 ? 2.331 10.134 10.244 1.00 94.44 153 ASP A O 1
ATOM 1182 N N . TRP A 1 154 ? 1.644 8.260 9.216 1.00 95.44 154 TRP A N 1
ATOM 1183 C CA . TRP A 1 154 ? 1.034 8.966 8.090 1.00 95.44 154 TRP A CA 1
ATOM 1184 C C . TRP A 1 154 ? -0.073 9.927 8.540 1.00 95.44 154 TRP A C 1
ATOM 1186 O O . TRP A 1 154 ? -0.115 11.074 8.093 1.00 95.44 154 TRP A O 1
ATOM 1196 N N . ALA A 1 155 ? -0.958 9.479 9.438 1.00 94.88 155 ALA A N 1
ATOM 1197 C CA . ALA A 1 155 ? -2.036 10.314 9.962 1.00 94.88 155 ALA A CA 1
ATOM 1198 C C . ALA A 1 155 ? -1.487 11.488 10.786 1.00 94.88 155 ALA A C 1
ATOM 1200 O O . ALA A 1 155 ? -1.917 12.624 10.592 1.00 94.88 155 ALA A O 1
ATOM 1201 N N . ALA A 1 156 ? -0.478 11.234 11.626 1.00 94.44 156 ALA A N 1
ATOM 1202 C CA . ALA A 1 156 ? 0.205 12.268 12.397 1.00 94.44 156 ALA A CA 1
ATOM 1203 C C . ALA A 1 156 ? 0.851 13.327 11.486 1.00 94.44 156 ALA A C 1
ATOM 1205 O O . ALA A 1 156 ? 0.675 14.522 11.715 1.00 94.44 156 ALA A O 1
ATOM 1206 N N . ALA A 1 157 ? 1.505 12.910 10.397 1.00 93.62 157 ALA A N 1
ATOM 1207 C CA . ALA A 1 157 ? 2.083 13.818 9.403 1.00 93.62 157 ALA A CA 1
ATOM 1208 C C . ALA A 1 157 ? 1.032 14.659 8.651 1.00 93.62 157 ALA A C 1
ATOM 1210 O O . ALA A 1 157 ? 1.360 15.690 8.065 1.00 93.62 157 ALA A O 1
ATOM 1211 N N . LYS A 1 158 ? -0.233 14.225 8.645 1.00 93.44 158 LYS A N 1
ATOM 1212 C CA . LYS A 1 158 ? -1.369 14.945 8.052 1.00 93.44 158 LYS A CA 1
ATOM 1213 C C . LYS A 1 158 ? -2.225 15.690 9.075 1.00 93.44 158 LYS A C 1
ATOM 1215 O O . LYS A 1 158 ? -3.256 16.224 8.680 1.00 93.44 158 LYS A O 1
ATOM 1220 N N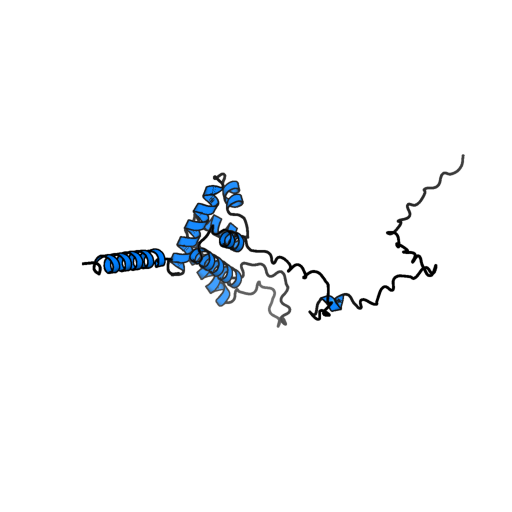 . LEU A 1 159 ? -1.796 15.754 10.341 1.00 94.38 159 LEU A N 1
ATOM 1221 C CA . LEU A 1 159 ? -2.542 16.367 11.448 1.00 94.38 159 LEU A CA 1
ATOM 1222 C C . LEU A 1 159 ? -3.949 15.763 11.626 1.00 94.38 159 LEU A C 1
ATOM 1224 O O . LEU A 1 159 ? -4.889 16.447 12.018 1.00 94.38 159 LEU A O 1
ATOM 1228 N N . LEU A 1 160 ? -4.093 14.471 11.319 1.00 94.06 160 LEU A N 1
ATOM 1229 C CA . LEU A 1 160 ? -5.330 13.711 11.479 1.00 94.06 160 LEU A CA 1
ATOM 1230 C C . LEU A 1 160 ? -5.253 12.803 12.718 1.00 94.06 160 LEU A C 1
ATOM 1232 O O . LEU A 1 160 ? -4.156 12.408 13.132 1.00 94.06 160 LEU A O 1
ATOM 1236 N N . PRO A 1 161 ? -6.402 12.401 13.292 1.00 94.75 161 PRO A N 1
ATOM 1237 C CA . PRO A 1 161 ? -6.443 11.376 14.329 1.00 94.75 161 PRO A CA 1
ATOM 1238 C C . PRO A 1 161 ? -5.766 10.077 13.873 1.00 94.75 161 PRO A C 1
ATOM 1240 O O . PRO A 1 161 ? -5.914 9.640 12.732 1.00 94.75 161 PRO A O 1
ATOM 1243 N N . ARG A 1 162 ? -5.057 9.393 14.782 1.00 91.69 162 ARG A N 1
ATOM 1244 C CA . ARG A 1 162 ? -4.369 8.122 14.467 1.00 91.69 162 ARG A CA 1
ATOM 1245 C C . ARG A 1 162 ? -5.326 7.023 13.986 1.00 91.69 162 ARG A C 1
ATOM 1247 O O . ARG A 1 162 ? -4.927 6.173 13.191 1.00 91.69 162 ARG A O 1
ATOM 1254 N N . SER A 1 163 ? -6.579 7.051 14.444 1.00 91.88 163 SER A N 1
ATOM 1255 C CA . SER A 1 163 ? -7.656 6.155 14.001 1.00 91.88 163 SER A CA 1
ATOM 1256 C C . SER A 1 163 ? -7.979 6.306 12.514 1.00 91.88 163 SER A C 1
ATOM 1258 O O . SER A 1 163 ? -8.292 5.321 11.846 1.00 91.88 163 SER A O 1
ATOM 1260 N N . ASP A 1 164 ? -7.848 7.514 11.969 1.00 94.06 164 ASP A N 1
ATOM 1261 C CA . ASP A 1 164 ? -8.211 7.792 10.579 1.00 94.06 164 ASP A CA 1
ATOM 1262 C C . ASP A 1 164 ? -7.202 7.192 9.605 1.00 94.06 164 ASP A C 1
ATOM 1264 O O . ASP A 1 164 ? -7.562 6.826 8.486 1.00 94.06 164 ASP A O 1
ATOM 1268 N N . GLY A 1 165 ? -5.945 7.037 10.032 1.00 94.25 165 GLY A N 1
ATOM 1269 C CA . GLY A 1 165 ? -4.903 6.408 9.226 1.00 94.25 165 GLY A CA 1
ATOM 1270 C C . GLY A 1 165 ? -5.272 4.981 8.829 1.00 94.25 165 GLY A C 1
ATOM 1271 O O . GLY A 1 165 ? -5.229 4.635 7.648 1.00 94.25 165 GLY A O 1
ATOM 1272 N N . ILE A 1 166 ? -5.691 4.157 9.798 1.00 95.19 166 ILE A N 1
ATOM 1273 C CA . ILE A 1 166 ? -6.072 2.765 9.520 1.00 95.19 166 ILE A CA 1
ATOM 1274 C C . ILE A 1 166 ? -7.396 2.677 8.749 1.00 95.19 166 ILE A C 1
ATOM 1276 O O . ILE A 1 166 ? -7.523 1.833 7.864 1.00 95.19 166 ILE A O 1
ATOM 1280 N N . ALA A 1 167 ? -8.356 3.566 9.023 1.00 95.56 167 ALA A N 1
ATOM 1281 C CA . ALA A 1 167 ? -9.625 3.611 8.295 1.00 95.56 167 ALA A CA 1
ATOM 1282 C C . ALA A 1 167 ? -9.418 3.949 6.808 1.00 95.56 167 ALA A C 1
ATOM 1284 O O . ALA A 1 167 ? -9.929 3.251 5.932 1.00 95.56 167 ALA A O 1
ATOM 1285 N N . ARG A 1 168 ? -8.596 4.963 6.511 1.00 96.38 168 ARG A N 1
ATOM 1286 C CA . ARG A 1 168 ? -8.245 5.344 5.134 1.00 96.38 168 ARG A CA 1
ATOM 1287 C C . ARG A 1 168 ? -7.410 4.278 4.435 1.00 96.38 168 ARG A C 1
ATOM 1289 O O . ARG A 1 168 ? -7.607 4.047 3.246 1.00 96.38 168 ARG A O 1
ATOM 1296 N N . LEU A 1 169 ? -6.510 3.608 5.160 1.00 96.25 169 LEU A N 1
ATOM 1297 C CA . LEU A 1 169 ? -5.756 2.485 4.605 1.00 96.25 169 LEU A CA 1
ATOM 1298 C C . LEU A 1 169 ? -6.695 1.355 4.161 1.00 96.25 169 LEU A C 1
ATOM 1300 O O . LEU A 1 169 ? -6.538 0.860 3.051 1.00 96.25 169 LEU A O 1
ATOM 1304 N N . ARG A 1 170 ? -7.681 0.977 4.986 1.00 96.38 170 ARG A N 1
ATOM 1305 C CA . ARG A 1 170 ? -8.679 -0.050 4.635 1.00 96.38 170 ARG A CA 1
ATOM 1306 C C . ARG A 1 170 ? -9.446 0.322 3.372 1.00 96.38 170 ARG A C 1
ATOM 1308 O O . ARG A 1 170 ? -9.410 -0.437 2.414 1.00 96.38 170 ARG A O 1
ATOM 1315 N N . ALA A 1 171 ? -10.017 1.527 3.333 1.00 95.94 171 ALA A N 1
ATOM 1316 C CA . ALA A 1 171 ? -10.746 2.017 2.164 1.00 95.94 171 ALA A CA 1
ATOM 1317 C C . ALA A 1 171 ? -9.878 2.020 0.890 1.00 95.94 171 ALA A C 1
ATOM 1319 O O . ALA A 1 171 ? -10.335 1.635 -0.183 1.00 95.94 171 ALA A O 1
ATOM 1320 N N . GLY A 1 172 ? -8.603 2.410 1.005 1.00 96.19 172 GLY A N 1
ATOM 1321 C CA . GLY A 1 172 ? -7.669 2.379 -0.121 1.00 96.19 172 GLY A CA 1
ATOM 1322 C C . GLY A 1 172 ? -7.317 0.962 -0.585 1.00 96.19 172 GLY A C 1
ATOM 1323 O O . GLY A 1 172 ? -7.204 0.720 -1.785 1.00 96.19 172 GLY A O 1
ATOM 1324 N N . LEU A 1 173 ? -7.159 0.017 0.347 1.00 96.00 173 LEU A N 1
ATOM 1325 C CA . LEU A 1 173 ? -6.900 -1.391 0.032 1.00 96.00 173 LEU A CA 1
ATOM 1326 C C . LEU A 1 173 ? -8.136 -2.096 -0.544 1.00 96.00 173 LEU A C 1
ATOM 1328 O O . LEU A 1 173 ? -7.971 -2.972 -1.390 1.00 96.00 173 LEU A O 1
ATOM 1332 N N . ASP A 1 174 ? -9.344 -1.705 -0.138 1.00 95.62 174 ASP A N 1
ATOM 1333 C CA . ASP A 1 174 ? -10.591 -2.200 -0.728 1.00 95.62 174 ASP A CA 1
ATOM 1334 C C . ASP A 1 174 ? -10.719 -1.747 -2.184 1.00 95.62 174 ASP A C 1
ATOM 1336 O O . ASP A 1 174 ? -10.877 -2.590 -3.064 1.00 95.62 174 ASP A O 1
ATOM 1340 N N . ALA A 1 175 ? -10.487 -0.460 -2.469 1.00 95.81 175 ALA A N 1
ATOM 1341 C CA . ALA A 1 175 ? -10.469 0.049 -3.841 1.00 95.81 175 ALA A CA 1
ATOM 1342 C C . ALA A 1 175 ? -9.388 -0.626 -4.714 1.00 95.81 175 ALA A C 1
ATOM 1344 O O . ALA A 1 175 ? -9.605 -0.889 -5.898 1.00 95.81 175 ALA A O 1
ATOM 1345 N N . LEU A 1 176 ? -8.220 -0.958 -4.141 1.00 95.44 176 LEU A N 1
ATOM 1346 C CA . LEU A 1 176 ? -7.219 -1.782 -4.835 1.00 95.44 176 LEU A CA 1
ATOM 1347 C C . LEU A 1 176 ? -7.721 -3.197 -5.104 1.00 95.44 176 LEU A C 1
ATOM 1349 O O . LEU A 1 176 ? -7.468 -3.743 -6.176 1.00 95.44 176 LEU A O 1
ATOM 1353 N N . ALA A 1 177 ? -8.362 -3.823 -4.123 1.00 95.44 177 ALA A N 1
ATOM 1354 C CA . ALA A 1 177 ? -8.870 -5.176 -4.267 1.00 95.44 177 ALA A CA 1
ATOM 1355 C C . ALA A 1 177 ? -9.955 -5.250 -5.348 1.00 95.44 177 ALA A C 1
ATOM 1357 O O . ALA A 1 177 ? -9.935 -6.186 -6.150 1.00 95.44 177 ALA A O 1
ATOM 1358 N N . ASP A 1 178 ? -10.826 -4.240 -5.412 1.00 94.62 178 ASP A N 1
ATOM 1359 C CA . ASP A 1 178 ? -11.823 -4.069 -6.470 1.00 94.62 178 ASP A CA 1
ATOM 1360 C C . ASP A 1 178 ? -11.141 -3.913 -7.838 1.00 94.62 178 ASP A C 1
ATOM 1362 O O . ASP A 1 178 ? -11.475 -4.628 -8.781 1.00 94.62 178 ASP A O 1
ATOM 1366 N N . HIS A 1 179 ? -10.106 -3.067 -7.936 1.00 94.88 179 HIS A N 1
ATOM 1367 C CA . HIS A 1 179 ? -9.323 -2.901 -9.168 1.00 94.88 179 HIS A CA 1
ATOM 1368 C C . HIS A 1 179 ? -8.674 -4.208 -9.653 1.00 94.88 179 HIS A C 1
ATOM 1370 O O . HIS A 1 179 ? -8.594 -4.460 -10.854 1.00 94.88 179 HIS A O 1
ATOM 1376 N N . TYR A 1 180 ? -8.207 -5.051 -8.730 1.00 93.69 180 TYR A N 1
ATOM 1377 C CA . TYR A 1 180 ? -7.612 -6.347 -9.060 1.00 93.69 180 TYR A CA 1
ATOM 1378 C C . TYR A 1 180 ? -8.632 -7.471 -9.277 1.00 93.69 180 TYR A C 1
ATOM 1380 O O . TYR A 1 180 ? -8.204 -8.599 -9.547 1.00 93.69 180 TYR A O 1
ATOM 1388 N N . GLY A 1 181 ? -9.934 -7.196 -9.139 1.00 92.31 181 GLY A N 1
ATOM 1389 C CA . GLY A 1 181 ? -10.996 -8.194 -9.262 1.00 92.31 181 GLY A CA 1
ATOM 1390 C C . GLY A 1 181 ? -10.919 -9.288 -8.197 1.00 92.31 181 GLY A C 1
ATOM 1391 O O . GLY A 1 181 ? -11.294 -10.428 -8.452 1.00 92.31 181 GLY A O 1
ATOM 1392 N N . MET A 1 182 ? -10.368 -8.984 -7.017 1.00 90.25 182 MET A N 1
ATOM 1393 C CA . MET A 1 182 ? -10.300 -9.968 -5.938 1.00 90.25 182 MET A CA 1
ATOM 1394 C C . MET A 1 182 ? -11.696 -10.131 -5.332 1.00 90.25 182 MET A C 1
ATOM 1396 O O . MET A 1 182 ? -12.266 -9.118 -4.908 1.00 90.25 182 MET A O 1
ATOM 1400 N N . PRO A 1 183 ? -12.243 -11.357 -5.244 1.00 78.75 183 PRO A N 1
ATOM 1401 C CA . PRO A 1 183 ? -13.571 -11.562 -4.685 1.00 78.75 183 PRO A CA 1
ATOM 1402 C C . PRO A 1 183 ? -13.610 -11.065 -3.237 1.00 78.75 183 PRO A C 1
ATOM 1404 O O . PRO A 1 183 ? -12.716 -11.353 -2.434 1.00 78.75 183 PRO A O 1
ATOM 1407 N N . GLY A 1 184 ? -14.625 -10.256 -2.929 1.00 68.38 184 GLY A N 1
ATOM 1408 C CA . GLY A 1 184 ? -14.980 -9.896 -1.560 1.00 68.38 184 GLY A CA 1
ATOM 1409 C C . GLY A 1 184 ? -15.270 -11.155 -0.752 1.00 68.38 184 GLY A C 1
ATOM 1410 O O . GLY A 1 184 ? -15.731 -12.148 -1.309 1.00 68.38 184 GLY A O 1
ATOM 1411 N N . LEU A 1 185 ? -15.028 -11.134 0.560 1.00 55.88 185 LEU A N 1
ATOM 1412 C CA . LEU A 1 185 ? -15.563 -12.140 1.483 1.00 55.88 185 LEU A CA 1
ATOM 1413 C C . LEU A 1 185 ? -17.109 -12.069 1.525 1.00 55.88 185 LEU A C 1
ATOM 1415 O O . LEU A 1 185 ? -17.698 -11.791 2.564 1.00 55.88 185 LEU A O 1
ATOM 1419 N N . GLU A 1 186 ? -17.793 -12.366 0.422 1.00 51.91 186 GLU A N 1
ATOM 1420 C CA . GLU A 1 186 ? -19.242 -12.615 0.383 1.00 51.91 186 GLU A CA 1
ATOM 1421 C C . GLU A 1 186 ? -19.622 -13.929 1.094 1.00 51.91 186 GLU A C 1
ATOM 1423 O O . GLU A 1 186 ? -20.792 -14.270 1.244 1.00 51.91 186 GLU A O 1
ATOM 1428 N N . VAL A 1 187 ? -18.646 -14.655 1.647 1.00 53.19 187 VAL A N 1
ATOM 1429 C CA . VAL A 1 187 ? -18.858 -15.927 2.359 1.00 53.19 187 VAL A CA 1
ATOM 1430 C C . VAL A 1 187 ? -19.532 -15.741 3.731 1.00 53.19 187 VAL A C 1
ATOM 1432 O O . VAL A 1 187 ? -19.884 -16.717 4.392 1.00 53.19 187 VAL A O 1
ATOM 1435 N N . ARG A 1 188 ? -19.770 -14.503 4.189 1.00 49.66 188 ARG A N 1
ATOM 1436 C CA . ARG A 1 188 ? -20.603 -14.287 5.387 1.00 49.66 188 ARG A CA 1
ATOM 1437 C C . ARG A 1 188 ? -22.104 -14.412 5.120 1.00 49.66 188 ARG A C 1
ATOM 1439 O O . ARG A 1 188 ? -22.802 -14.747 6.068 1.00 49.66 188 ARG A O 1
ATOM 1446 N N . SER A 1 189 ? -22.580 -14.230 3.883 1.00 50.66 189 SER A N 1
ATOM 1447 C CA . SER A 1 189 ? -24.022 -14.317 3.590 1.00 50.66 189 SER A CA 1
ATOM 1448 C C . SER A 1 189 ? -24.494 -15.762 3.429 1.00 50.66 189 SER A C 1
ATOM 1450 O O . SER A 1 189 ? -25.523 -16.142 3.972 1.00 50.66 189 SER A O 1
ATOM 1452 N N . GLN A 1 190 ? -23.691 -16.627 2.803 1.00 50.34 190 GLN A N 1
ATOM 1453 C CA . GLN A 1 190 ? -24.109 -18.017 2.581 1.00 50.34 190 GLN A CA 1
ATOM 1454 C C . GLN A 1 190 ? -24.124 -18.848 3.874 1.00 50.34 190 GLN A C 1
ATOM 1456 O O . GLN A 1 190 ? -24.927 -19.762 4.024 1.00 50.34 190 GLN A O 1
ATOM 1461 N N . LYS A 1 191 ? -23.264 -18.537 4.856 1.00 54.22 191 LYS A N 1
ATOM 1462 C CA . LYS A 1 191 ? -23.182 -19.324 6.101 1.00 54.22 191 LYS A CA 1
ATOM 1463 C C . LYS A 1 191 ? -24.293 -18.993 7.106 1.00 54.22 191 LYS A C 1
ATOM 1465 O O . LYS A 1 191 ? -24.649 -19.866 7.896 1.00 54.22 191 LYS A O 1
ATOM 1470 N N . SER A 1 192 ? -24.832 -17.770 7.100 1.00 56.44 192 SER A N 1
ATOM 1471 C CA . SER A 1 192 ? -26.049 -17.437 7.857 1.00 56.44 192 SER A CA 1
ATOM 1472 C C . SER A 1 192 ? -27.283 -18.038 7.199 1.00 56.44 192 SER A C 1
ATOM 1474 O O . SER A 1 192 ? -28.105 -18.611 7.897 1.00 56.44 192 SER A O 1
ATOM 1476 N N . GLU A 1 193 ? -27.350 -18.016 5.869 1.00 59.97 193 GLU A N 1
ATOM 1477 C CA . GLU A 1 193 ? -28.474 -18.562 5.106 1.00 59.97 193 GLU A CA 1
ATOM 1478 C C . GLU A 1 193 ? -28.566 -20.091 5.235 1.00 59.97 193 GLU A C 1
ATOM 1480 O O . GLU A 1 193 ? -29.635 -20.624 5.508 1.00 59.97 193 GLU A O 1
ATOM 1485 N N . VAL A 1 194 ? -27.435 -20.807 5.197 1.00 65.06 194 VAL A N 1
ATOM 1486 C CA . VAL A 1 194 ? -27.397 -22.259 5.469 1.00 65.06 194 VAL A CA 1
ATOM 1487 C C . VAL A 1 194 ? -27.724 -22.578 6.935 1.00 65.06 194 VAL A C 1
ATOM 1489 O O . VAL A 1 194 ? -28.321 -23.612 7.229 1.00 65.06 194 VAL A O 1
ATOM 1492 N N . ARG A 1 195 ? -27.355 -21.701 7.878 1.00 64.94 195 ARG A N 1
ATOM 1493 C CA . ARG A 1 195 ? -27.660 -21.875 9.308 1.00 64.94 195 ARG A CA 1
ATOM 1494 C C . ARG A 1 195 ? -29.137 -21.603 9.623 1.00 64.94 195 ARG A C 1
ATOM 1496 O O . ARG A 1 195 ? -29.682 -22.299 10.478 1.00 64.94 195 ARG A O 1
ATOM 1503 N N . ASP A 1 196 ? -29.767 -20.660 8.928 1.00 67.56 196 ASP A N 1
ATOM 1504 C CA . ASP A 1 196 ? -31.209 -20.402 9.007 1.00 67.56 196 ASP A CA 1
ATOM 1505 C C . ASP A 1 196 ? -32.016 -21.486 8.275 1.00 67.56 196 ASP A C 1
ATOM 1507 O O . ASP A 1 196 ? -32.999 -21.985 8.813 1.00 67.56 196 ASP A O 1
ATOM 1511 N N . GLN A 1 197 ? -31.543 -21.985 7.128 1.00 69.44 197 GLN A N 1
ATOM 1512 C CA . GLN A 1 197 ? -32.157 -23.144 6.465 1.00 69.44 197 GLN A CA 1
ATOM 1513 C C . GLN A 1 197 ? -32.062 -24.419 7.320 1.00 69.44 197 GLN A C 1
ATOM 1515 O O . GLN A 1 197 ? -33.025 -25.180 7.421 1.00 69.44 197 GLN A O 1
ATOM 1520 N N . MET A 1 198 ? -30.928 -24.663 7.990 1.00 66.19 198 MET A N 1
ATOM 1521 C CA . MET A 1 198 ? -30.784 -25.815 8.889 1.00 66.19 198 MET A CA 1
ATOM 1522 C C . MET A 1 198 ? -31.638 -25.708 10.160 1.00 66.19 198 MET A C 1
ATOM 1524 O O . MET A 1 198 ? -32.046 -26.743 10.696 1.00 66.19 198 MET A O 1
ATOM 1528 N N . SER A 1 199 ? -31.909 -24.500 10.665 1.00 73.25 199 SER A N 1
ATOM 1529 C CA . SER A 1 199 ? -32.787 -24.316 11.827 1.00 73.25 199 SER A CA 1
ATOM 1530 C C . SER A 1 199 ? -34.260 -24.514 11.451 1.00 73.25 199 SER A C 1
ATOM 1532 O O . SER A 1 199 ? -34.992 -25.154 12.205 1.00 73.25 199 SER A O 1
ATOM 1534 N N . GLU A 1 200 ? -34.671 -24.097 10.252 1.00 73.50 200 GLU A N 1
ATOM 1535 C CA . GLU A 1 200 ? -36.035 -24.290 9.750 1.00 73.50 200 GLU A CA 1
ATOM 1536 C C . GLU A 1 200 ? -36.373 -25.773 9.499 1.00 73.50 200 GLU A C 1
ATOM 1538 O O . GLU A 1 200 ? -37.457 -26.238 9.861 1.00 73.50 200 GLU A O 1
ATOM 1543 N N . ILE A 1 201 ? -35.421 -26.558 8.977 1.00 74.38 201 ILE A N 1
ATOM 1544 C CA . ILE A 1 201 ? -35.583 -28.014 8.789 1.00 74.38 201 ILE A CA 1
ATOM 1545 C C . ILE A 1 201 ? -35.728 -28.734 10.138 1.00 74.38 201 ILE A C 1
ATOM 1547 O O . ILE A 1 201 ? -36.547 -29.643 10.272 1.00 74.38 201 ILE A O 1
ATOM 1551 N N . ARG A 1 202 ? -34.980 -28.308 11.165 1.00 70.12 202 ARG A N 1
ATOM 1552 C CA . ARG A 1 202 ? -35.071 -28.887 12.514 1.00 70.12 202 ARG A CA 1
ATOM 1553 C C . ARG A 1 202 ? -36.427 -28.606 13.179 1.00 70.12 202 ARG A C 1
ATOM 1555 O O . ARG A 1 202 ? -36.898 -29.448 13.936 1.00 70.12 202 ARG A O 1
ATOM 1562 N N . CYS A 1 203 ? -37.068 -27.476 12.884 1.00 66.06 203 CYS A N 1
ATOM 1563 C CA . CYS A 1 203 ? -38.373 -27.121 13.453 1.00 66.06 203 CYS A CA 1
ATOM 1564 C C . CYS A 1 203 ? -39.559 -27.851 12.795 1.00 66.06 203 CYS A C 1
ATOM 1566 O O . CYS A 1 203 ? -40.574 -28.061 13.451 1.00 66.06 203 CYS A O 1
ATOM 1568 N N . ARG A 1 204 ? -39.449 -28.270 11.527 1.00 65.50 204 ARG A N 1
ATOM 1569 C CA . ARG A 1 204 ? -40.537 -28.966 10.805 1.00 65.50 204 ARG A CA 1
ATOM 1570 C C . ARG A 1 204 ? -40.608 -30.479 11.055 1.00 65.50 204 ARG A C 1
ATOM 1572 O O . ARG A 1 204 ? -41.589 -31.097 10.664 1.00 65.50 204 ARG A O 1
ATOM 1579 N N . GLY A 1 205 ? -39.600 -31.074 11.695 1.00 57.69 205 GLY A N 1
ATOM 1580 C CA . GLY A 1 205 ? -39.538 -32.516 11.982 1.00 57.69 205 GLY A CA 1
ATOM 1581 C C . GLY A 1 205 ? -40.054 -32.944 13.363 1.00 57.69 205 GLY A C 1
ATOM 1582 O O . GLY A 1 205 ? -39.801 -34.077 13.755 1.00 57.69 205 GLY A O 1
ATOM 1583 N N . SER A 1 206 ? -40.704 -32.053 14.122 1.00 53.94 206 SER A N 1
ATOM 1584 C CA . SER A 1 206 ? -41.143 -32.298 15.509 1.00 53.94 206 SER A CA 1
ATOM 1585 C C . SER A 1 206 ? -42.668 -32.187 15.688 1.00 53.94 206 SER A C 1
ATOM 1587 O O . SER A 1 206 ? -43.123 -31.641 16.696 1.00 53.94 206 SER A O 1
ATOM 1589 N N . VAL A 1 207 ? -43.441 -32.676 14.711 1.00 51.34 207 VAL A N 1
ATOM 1590 C CA . VAL A 1 207 ? -44.910 -32.811 14.774 1.00 51.34 207 VAL A CA 1
ATOM 1591 C C . VAL A 1 207 ? -45.285 -34.278 14.652 1.00 51.34 207 VAL A C 1
ATOM 1593 O O . VAL A 1 207 ? -44.714 -34.935 13.753 1.00 51.34 207 VAL A O 1
#

Foldseek 3Di:
DDDDDDDDDDDDDDDDDFDADPPPRDGDDPPPPCPDDPCVVVPPDDDDDPPDDDPPDPPDPQFLLNVCVVVVLADPLLSVLLVVLQVLCVQLVVDPPPDDDPDPPPDDDPDPPDRDPSSVVSVVVNVVLLVQLPDVLSQLSCCRSVVSHDLQVVCVVVVHHSVVSSVSSRSSSVSSSVVVVPDDCPVVVVVVVVVVVVVVVVVVVPD

Radius of gyration: 31.01 Å; chains: 1; bounding box: 109×56×69 Å

Secondary structure (DSSP, 8-state):
----PPPP-PPPPPP------TTT-------------GGGGGTT-----TT------------HHHHHHHTTSS-HHHHHHHHHHHHHHHHTT-S---SPP-----S--SSPPPPPHHHHHHHHHHHHHHHHT-HHHHHHHHHHHTS---HHHHHHHTT--HHHHHHHHHHHHHHHHHHTTPPP-THHHHHHHHHHHHHHHHHHT--

Sequence (207 aa):
MAAKRNKARRTTGPADTLVRDPESGIVVRADGGDRGPKERWQHGEAPVLEGGAAPHLRVRAQSMLDRYWQRRHIDARQFHAGRRLYRQWRAAGGERRLIASYAPRVGQSSAPADPSDGQAESRIAVTRALRAVGRQLNAVVVHVCLTDGSAADWAAAKLLPRSDGIARLRAGLDALADHYGMPGLEVRSQKSEVRDQMSEIRCRGSV

pLDDT: mean 72.97, std 20.48, range [40.16, 96.5]